Protein AF-A0A7V2UAT8-F1 (afdb_monomer_lite)

Sequence (207 aa):
MVEVGVNLAQLLPICLSLAVPGAGHIASGRPWRGVLIFFLFGFAVDGWLYSQAASVLPSEQATPSIPTIRAGALALGAAVWLVALLDVAADALRRRRIAAKAEVADAHIRSALEAYLRDDYSVALQELRGALRINPQDPDALFHLGVVYAQVGQPRQARRAFHRCIRHDDAGKWNAQARDQLQALEAAARAQAPPPKPSEAKGGKRP

Secondary structure (DSSP, 8-state):
-------HHHHHHHHHHHHSTTHHHHHTT-HHHHHHHHHHHHHHHHHHHHHHHTTTS-TTT-----HHHHHHHHHHHHHHHHHHHHHHHHHHHHHHHHHHHHHHHHHHHHHHHHHHHTT-HHHHHHHHHHHHHH-TT-HHHHHHHHHHHHHTT-HHHHHHHHHHHHHH-TT-TTHHHHHHHHHHHHHHHHHTSPPPPTTTTTSS---

Foldseek 3Di:
DPPPPCDPLLCVLLVLLVVAPLSSCVSVVNNVSSVVLRVQLVVLVVQLVVLVVLVVDPPVPRDPSDVCSNVVSVVSNVVSSVVSSVVSVVVSVVVVVLVVLQVQLVVLCVQLVVCVVVVVLVSNLVSLVVSCVSPVQDLSSLQSNLVSCVVVVNNVSSLVSLVSSCVRPPVCPCNVVSVVSNVVSVVVVVVPDDDPDPVVVPPPDDD

Structure (mmCIF, N/CA/C/O backbone):
data_AF-A0A7V2UAT8-F1
#
_entry.id   AF-A0A7V2UAT8-F1
#
loop_
_atom_site.group_PDB
_atom_site.id
_atom_site.type_symbol
_atom_site.label_atom_id
_atom_site.label_alt_id
_atom_site.label_comp_id
_atom_site.label_asym_id
_atom_site.label_entity_id
_atom_site.label_seq_id
_atom_site.pdbx_PDB_ins_code
_atom_site.Cartn_x
_atom_site.Cartn_y
_atom_site.Cartn_z
_atom_site.occupancy
_atom_site.B_iso_or_equiv
_atom_site.auth_seq_id
_atom_site.auth_comp_id
_atom_site.auth_asym_id
_atom_site.auth_atom_id
_atom_site.pdbx_PDB_model_num
ATOM 1 N N . MET A 1 1 ? 13.850 21.092 8.634 1.00 33.25 1 MET A N 1
ATOM 2 C CA . MET A 1 1 ? 14.199 20.618 7.279 1.00 33.25 1 MET A CA 1
ATOM 3 C C . MET A 1 1 ? 14.066 19.109 7.298 1.00 33.25 1 MET A C 1
ATOM 5 O O . MET A 1 1 ? 14.836 18.468 7.992 1.00 33.25 1 MET A O 1
ATOM 9 N N . VAL A 1 2 ? 13.032 18.554 6.664 1.00 37.88 2 VAL A N 1
ATOM 10 C CA . VAL A 1 2 ? 12.897 17.097 6.535 1.00 37.88 2 VAL A CA 1
ATOM 11 C C . VAL A 1 2 ? 13.880 16.682 5.448 1.00 37.88 2 VAL A C 1
ATOM 13 O O . VAL A 1 2 ? 13.641 16.956 4.272 1.00 37.88 2 VAL A O 1
ATOM 16 N N . GLU A 1 3 ? 15.014 16.098 5.834 1.00 42.66 3 GLU A N 1
ATOM 17 C CA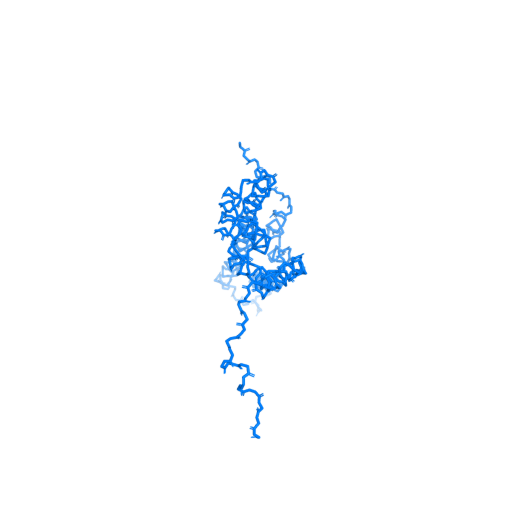 . GLU A 1 3 ? 15.845 15.339 4.905 1.00 42.66 3 GLU A CA 1
ATOM 18 C C . GLU A 1 3 ? 14.994 14.184 4.399 1.00 42.66 3 GLU A C 1
ATOM 20 O O . GLU A 1 3 ? 14.887 13.129 5.019 1.00 42.66 3 GLU A O 1
ATOM 25 N N . VAL A 1 4 ? 14.341 14.383 3.258 1.00 51.34 4 VAL A N 1
ATOM 26 C CA . VAL A 1 4 ? 13.814 13.253 2.514 1.00 51.34 4 VAL A CA 1
ATOM 27 C C . VAL A 1 4 ? 15.018 12.589 1.863 1.00 51.34 4 VAL A C 1
ATOM 29 O O . VAL A 1 4 ? 15.320 12.844 0.697 1.00 51.34 4 VAL A O 1
ATOM 32 N N . GLY A 1 5 ? 15.750 11.814 2.665 1.00 56.81 5 GLY A N 1
ATOM 33 C CA . GLY A 1 5 ? 16.891 11.031 2.232 1.00 56.81 5 GLY A CA 1
ATOM 34 C C . GLY A 1 5 ? 16.440 10.145 1.085 1.00 56.81 5 GLY A C 1
ATOM 35 O O . GLY A 1 5 ? 15.648 9.218 1.263 1.00 56.81 5 GLY A O 1
ATOM 36 N N . VAL A 1 6 ? 16.878 10.484 -0.123 1.00 65.31 6 VAL A N 1
ATOM 37 C CA . VAL A 1 6 ? 16.605 9.666 -1.295 1.00 65.31 6 VAL A CA 1
ATOM 38 C C . VAL A 1 6 ? 17.399 8.380 -1.106 1.00 65.31 6 VAL A C 1
ATOM 40 O O . VAL A 1 6 ? 18.617 8.363 -1.254 1.00 65.31 6 VAL A O 1
ATOM 43 N N . ASN A 1 7 ? 16.712 7.310 -0.709 1.00 76.25 7 ASN A N 1
ATOM 44 C CA . ASN A 1 7 ? 17.358 6.027 -0.474 1.00 76.25 7 ASN A CA 1
ATOM 45 C C . ASN A 1 7 ? 17.841 5.444 -1.815 1.00 76.25 7 ASN A C 1
ATOM 47 O O . ASN A 1 7 ? 17.152 5.565 -2.831 1.00 76.25 7 ASN A O 1
ATOM 51 N N . LEU A 1 8 ? 18.998 4.780 -1.820 1.00 74.88 8 LEU A N 1
ATOM 52 C CA . LEU A 1 8 ? 19.608 4.172 -3.006 1.00 74.88 8 LEU A CA 1
ATOM 53 C C . LEU A 1 8 ? 18.631 3.241 -3.741 1.00 74.88 8 LEU A C 1
ATOM 55 O O . LEU A 1 8 ? 18.566 3.246 -4.968 1.00 74.88 8 LEU A O 1
ATOM 59 N N . ALA A 1 9 ? 17.791 2.520 -2.993 1.00 78.31 9 ALA A N 1
ATOM 60 C CA . ALA A 1 9 ? 16.748 1.661 -3.550 1.00 78.31 9 ALA A CA 1
ATOM 61 C C . ALA A 1 9 ? 15.709 2.422 -4.403 1.00 78.31 9 ALA A C 1
ATOM 63 O O . ALA A 1 9 ? 15.154 1.858 -5.342 1.00 78.31 9 ALA A O 1
ATOM 64 N N . GLN A 1 10 ? 15.452 3.703 -4.113 1.00 79.75 10 GLN A N 1
ATOM 65 C CA . GLN A 1 10 ? 14.510 4.535 -4.873 1.00 79.75 10 GLN A CA 1
ATOM 66 C C . GLN A 1 10 ? 15.110 5.051 -6.186 1.00 79.75 10 GLN A C 1
ATOM 68 O O . GLN A 1 10 ? 14.370 5.298 -7.138 1.00 79.75 10 GLN A O 1
ATOM 73 N N . LEU A 1 11 ? 16.435 5.206 -6.244 1.00 85.25 11 LEU A N 1
ATOM 74 C CA . LEU A 1 11 ? 17.155 5.638 -7.446 1.00 85.25 11 LEU A CA 1
ATOM 75 C C . LEU A 1 11 ? 17.570 4.471 -8.334 1.00 85.25 11 LEU A C 1
ATOM 77 O O . LEU A 1 11 ? 17.733 4.662 -9.536 1.00 85.25 11 LEU A O 1
ATOM 81 N N . LEU A 1 12 ? 17.693 3.269 -7.768 1.00 90.00 12 LEU A N 1
ATOM 82 C CA . LEU A 1 12 ? 18.151 2.079 -8.476 1.00 90.00 12 LEU A CA 1
ATOM 83 C C . LEU A 1 12 ? 17.436 1.854 -9.824 1.00 90.00 12 LEU A C 1
ATOM 85 O O . LEU A 1 12 ? 18.138 1.674 -10.819 1.00 90.00 12 LEU A O 1
ATOM 89 N N . PRO A 1 13 ? 16.092 1.933 -9.936 1.00 89.81 13 PRO A N 1
ATOM 90 C CA . PRO A 1 13 ? 15.427 1.754 -11.226 1.00 89.81 13 PRO A CA 1
ATOM 91 C C . PRO A 1 13 ? 15.802 2.830 -12.250 1.00 89.81 13 PRO A C 1
ATOM 93 O O . PRO A 1 13 ? 15.942 2.534 -13.433 1.00 89.81 13 PRO A O 1
ATOM 96 N N . ILE A 1 14 ? 15.990 4.075 -11.807 1.00 89.81 14 ILE A N 1
ATOM 97 C CA . ILE A 1 14 ? 16.376 5.191 -12.678 1.00 89.81 14 ILE A CA 1
ATOM 98 C C . ILE A 1 14 ? 17.808 4.976 -13.177 1.00 89.81 14 ILE A C 1
ATOM 100 O O . ILE A 1 14 ? 18.049 5.062 -14.378 1.00 89.81 14 ILE A O 1
ATOM 104 N N . CYS A 1 15 ? 18.737 4.620 -12.285 1.00 90.38 15 CYS A N 1
ATOM 105 C CA . CYS A 1 15 ? 20.124 4.326 -12.646 1.00 90.38 15 CYS A CA 1
ATOM 106 C C . CYS A 1 15 ? 20.229 3.151 -13.626 1.00 90.38 15 CYS A C 1
ATOM 108 O O . CYS A 1 15 ? 20.976 3.225 -14.598 1.00 90.38 15 CYS A O 1
ATOM 110 N N . LEU A 1 16 ? 19.446 2.089 -13.420 1.00 90.75 16 LEU A N 1
ATOM 111 C CA . LEU A 1 16 ? 19.406 0.954 -14.343 1.00 90.75 16 LE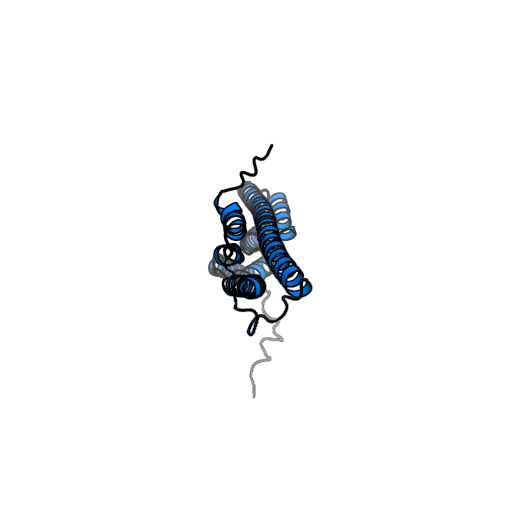U A CA 1
ATOM 112 C C . LEU A 1 16 ? 18.848 1.352 -15.715 1.00 90.75 16 LEU A C 1
ATOM 114 O O . LEU A 1 16 ? 19.417 0.955 -16.727 1.00 90.75 16 LEU A O 1
ATOM 118 N N . SER A 1 17 ? 17.797 2.177 -15.767 1.00 90.06 17 SER A N 1
ATOM 119 C CA . SER A 1 17 ? 17.260 2.707 -17.032 1.00 90.06 17 SER A CA 1
ATOM 120 C C . SER A 1 17 ? 18.205 3.675 -17.755 1.00 90.06 17 SER A C 1
ATOM 122 O O . SER A 1 17 ? 18.099 3.823 -18.973 1.00 90.06 17 SER A O 1
ATOM 124 N N . LEU A 1 18 ? 19.126 4.333 -17.039 1.00 89.94 18 LEU A N 1
ATOM 125 C CA . LEU A 1 18 ? 20.200 5.128 -17.647 1.00 89.94 18 LEU A CA 1
ATOM 126 C C . LEU A 1 18 ? 21.273 4.245 -18.294 1.00 89.94 18 LEU A C 1
ATOM 128 O O . LEU A 1 18 ? 21.867 4.654 -19.282 1.00 89.94 18 LEU A O 1
ATOM 132 N N . ALA A 1 19 ? 21.528 3.050 -17.761 1.00 89.81 19 ALA A N 1
ATOM 133 C CA . ALA A 1 19 ? 22.506 2.129 -18.337 1.00 89.81 19 ALA A CA 1
ATOM 134 C C . ALA A 1 19 ? 21.919 1.310 -19.497 1.00 89.81 19 ALA A C 1
ATOM 136 O O . ALA A 1 19 ? 22.547 1.173 -20.544 1.00 89.81 19 ALA A O 1
ATOM 137 N N . VAL A 1 20 ? 20.719 0.754 -19.306 1.00 90.44 20 VAL A N 1
ATOM 138 C CA . VAL A 1 20 ? 20.065 -0.140 -20.267 1.00 90.44 20 VAL A CA 1
ATOM 139 C C . VAL A 1 20 ? 18.578 0.219 -20.369 1.00 90.44 20 VAL A C 1
ATOM 141 O O . VAL A 1 20 ? 17.846 0.084 -19.379 1.00 90.44 20 VAL A O 1
ATOM 144 N N . PRO A 1 21 ? 18.086 0.631 -21.553 1.00 89.56 21 PRO A N 1
ATOM 145 C CA . PRO A 1 21 ? 16.667 0.893 -21.765 1.00 89.56 21 PRO A CA 1
ATOM 146 C C . PRO A 1 21 ? 15.806 -0.311 -21.359 1.00 89.56 21 PRO A C 1
ATOM 148 O O . PRO A 1 21 ? 16.033 -1.436 -21.794 1.00 89.56 21 PRO A O 1
ATOM 151 N N . GLY A 1 22 ? 14.819 -0.070 -20.492 1.00 88.25 22 GLY A N 1
ATOM 152 C CA . GLY A 1 22 ? 13.897 -1.095 -19.992 1.00 88.25 22 GLY A CA 1
ATOM 153 C C . GLY A 1 22 ? 14.342 -1.818 -18.713 1.00 88.25 22 GLY A C 1
ATOM 154 O O . GLY A 1 22 ? 13.489 -2.375 -18.018 1.00 88.25 22 GLY A O 1
ATOM 155 N N . ALA A 1 23 ? 15.619 -1.758 -18.315 1.00 91.50 23 ALA A N 1
ATOM 156 C CA . ALA A 1 23 ? 16.091 -2.431 -17.098 1.00 91.50 23 ALA A CA 1
ATOM 157 C C . ALA A 1 23 ? 15.449 -1.868 -15.815 1.00 91.50 23 ALA A C 1
ATOM 159 O O . ALA A 1 23 ? 15.102 -2.624 -14.903 1.00 91.50 23 ALA A O 1
ATOM 160 N N . GLY A 1 24 ? 15.194 -0.557 -15.756 1.00 90.56 24 GLY A N 1
ATOM 161 C CA . GLY A 1 24 ? 14.500 0.049 -14.620 1.00 90.56 24 GLY A CA 1
ATOM 162 C C . GLY A 1 24 ? 13.050 -0.403 -14.466 1.00 90.56 24 GLY A C 1
ATOM 163 O O . GLY A 1 24 ? 12.551 -0.473 -13.343 1.00 90.56 24 GLY A O 1
ATOM 164 N N . HIS A 1 25 ? 12.363 -0.778 -15.549 1.00 94.12 25 HIS A N 1
ATOM 165 C CA . HIS A 1 25 ? 11.009 -1.339 -15.473 1.00 94.12 25 HIS A CA 1
ATOM 166 C C . HIS A 1 25 ? 11.003 -2.727 -14.845 1.00 94.12 25 HIS A C 1
ATOM 168 O O . HIS A 1 25 ? 10.100 -3.030 -14.066 1.00 94.12 25 HIS A O 1
ATOM 174 N N . ILE A 1 26 ? 12.023 -3.539 -15.129 1.00 91.75 26 ILE A N 1
ATOM 175 C CA . ILE A 1 26 ? 12.202 -4.855 -14.505 1.00 91.75 26 ILE A CA 1
ATOM 176 C C . ILE A 1 26 ? 12.429 -4.674 -13.001 1.00 91.75 26 ILE A C 1
ATOM 178 O O . ILE A 1 26 ? 11.692 -5.249 -12.201 1.00 91.75 26 ILE A O 1
ATOM 182 N N . ALA A 1 27 ? 13.350 -3.784 -12.615 1.00 89.56 27 ALA A N 1
ATOM 183 C CA . ALA A 1 27 ? 13.599 -3.444 -11.211 1.00 89.56 27 ALA A CA 1
ATOM 184 C C . ALA A 1 27 ? 12.370 -2.834 -10.504 1.00 89.56 27 ALA A C 1
ATOM 186 O O . ALA A 1 27 ? 12.216 -2.954 -9.293 1.00 89.56 27 ALA A O 1
ATOM 187 N N . SER A 1 28 ? 11.470 -2.207 -11.263 1.00 88.44 28 SER A N 1
ATOM 188 C CA . SER A 1 28 ? 10.221 -1.607 -10.775 1.00 88.44 28 SER A CA 1
ATOM 189 C C . SER A 1 28 ? 9.041 -2.584 -10.673 1.00 88.44 28 SER A C 1
ATOM 191 O O . SER A 1 28 ? 7.932 -2.143 -10.349 1.00 88.44 28 SER A O 1
ATOM 193 N N . GLY A 1 29 ? 9.242 -3.874 -10.979 1.00 90.81 29 GLY A N 1
ATOM 194 C CA . GLY A 1 29 ? 8.203 -4.912 -10.944 1.00 90.81 29 GLY A CA 1
ATOM 195 C C . GLY A 1 29 ? 7.317 -4.981 -12.195 1.00 90.81 29 GLY A C 1
ATOM 196 O O . GLY A 1 29 ? 6.226 -5.543 -12.152 1.00 90.81 29 GLY A O 1
ATOM 197 N N . ARG A 1 30 ? 7.751 -4.400 -13.321 1.00 92.75 30 ARG A N 1
ATOM 198 C CA . ARG A 1 30 ? 7.028 -4.371 -14.607 1.00 92.75 30 ARG A CA 1
ATOM 199 C C . ARG A 1 30 ? 7.857 -5.038 -15.718 1.00 92.75 30 ARG A C 1
ATOM 201 O O . ARG A 1 30 ? 8.236 -4.363 -16.678 1.00 92.75 30 ARG A O 1
ATOM 208 N N . PRO A 1 31 ? 8.137 -6.353 -15.623 1.00 93.94 31 PRO A N 1
ATOM 209 C CA . PRO A 1 31 ? 9.119 -7.018 -16.478 1.00 93.94 31 PRO A CA 1
ATOM 210 C C . PRO A 1 31 ? 8.752 -6.953 -17.964 1.00 93.94 31 PRO A C 1
ATOM 212 O O . PRO A 1 31 ? 9.587 -6.584 -18.780 1.00 93.94 31 PRO A O 1
ATOM 215 N N . TRP A 1 32 ? 7.486 -7.191 -18.316 1.00 94.12 32 TRP A N 1
ATOM 216 C CA . TRP A 1 32 ? 7.030 -7.169 -19.711 1.00 94.12 32 TRP A CA 1
ATOM 217 C C . TRP A 1 32 ? 7.185 -5.807 -20.392 1.00 94.12 32 TRP A C 1
ATOM 219 O O . TRP A 1 32 ? 7.540 -5.747 -21.566 1.00 94.12 32 TRP A O 1
ATOM 229 N N . ARG A 1 33 ? 6.977 -4.705 -19.657 1.00 93.31 33 ARG A N 1
ATOM 230 C CA . ARG A 1 33 ? 7.242 -3.359 -20.189 1.00 93.31 33 ARG A CA 1
ATOM 231 C C . ARG A 1 33 ? 8.732 -3.145 -20.431 1.00 93.31 33 ARG A C 1
ATOM 233 O O . ARG A 1 33 ? 9.093 -2.599 -21.464 1.00 93.31 33 ARG A O 1
ATOM 240 N N . GLY A 1 34 ? 9.578 -3.606 -19.510 1.00 93.31 34 GLY A N 1
ATOM 241 C CA . GLY A 1 34 ? 11.029 -3.529 -19.667 1.00 93.31 34 GLY A CA 1
ATOM 242 C C . GLY A 1 34 ? 11.530 -4.303 -20.881 1.00 93.31 34 GLY A C 1
ATOM 243 O O . GLY A 1 34 ? 12.256 -3.749 -21.700 1.00 93.31 34 GLY A O 1
ATOM 244 N N . VAL A 1 35 ? 11.071 -5.546 -21.041 1.00 94.88 35 VAL A N 1
ATOM 245 C CA . VAL A 1 35 ? 11.404 -6.403 -22.188 1.00 94.88 35 VAL A CA 1
ATOM 246 C C . VAL A 1 35 ? 10.977 -5.753 -23.506 1.00 94.88 35 VAL A C 1
ATOM 248 O O . VAL A 1 35 ? 11.775 -5.678 -24.436 1.00 94.88 35 VAL A O 1
ATOM 251 N N . LEU A 1 36 ? 9.755 -5.218 -23.583 1.00 95.56 36 LEU A N 1
ATOM 252 C CA . LEU A 1 36 ? 9.273 -4.519 -24.777 1.00 95.56 36 LEU A CA 1
ATOM 253 C C . LEU A 1 36 ? 10.164 -3.322 -25.146 1.00 95.56 36 LEU A C 1
ATOM 255 O O . LEU A 1 36 ? 10.552 -3.178 -26.302 1.00 95.56 36 LEU A O 1
ATOM 259 N N . ILE A 1 37 ? 10.502 -2.475 -24.170 1.00 94.81 37 ILE A N 1
ATOM 260 C CA . ILE A 1 37 ? 11.358 -1.298 -24.380 1.00 94.81 37 ILE A CA 1
ATOM 261 C C . ILE A 1 37 ? 12.751 -1.716 -24.861 1.00 94.81 37 ILE A C 1
ATOM 263 O O . ILE A 1 37 ? 13.286 -1.096 -25.778 1.00 94.81 37 ILE A O 1
ATOM 267 N N . PHE A 1 38 ? 13.313 -2.778 -24.280 1.00 94.44 38 PHE A N 1
ATOM 268 C CA . PHE A 1 38 ? 14.612 -3.314 -24.676 1.00 94.44 38 PHE A CA 1
ATOM 269 C C . PHE A 1 38 ? 14.625 -3.742 -26.151 1.00 94.44 38 PHE A C 1
ATOM 271 O O . PHE A 1 38 ? 15.514 -3.335 -26.896 1.00 94.44 38 PHE A O 1
ATOM 278 N N . PHE A 1 39 ? 13.613 -4.488 -26.607 1.00 95.56 39 PHE A N 1
ATOM 279 C CA . PHE A 1 39 ? 13.518 -4.911 -28.010 1.00 95.56 39 PHE A CA 1
ATOM 280 C C . PHE A 1 39 ? 13.262 -3.748 -28.975 1.00 95.56 39 PHE A C 1
ATOM 282 O O . PHE A 1 39 ? 13.859 -3.713 -30.048 1.00 95.56 39 PHE A O 1
ATOM 289 N N . LEU A 1 40 ? 12.422 -2.775 -28.603 1.00 94.25 40 LEU A N 1
ATOM 290 C CA . LEU A 1 40 ? 12.195 -1.578 -29.424 1.00 94.25 40 LEU A CA 1
ATOM 291 C C . LEU A 1 40 ? 13.476 -0.758 -29.597 1.00 94.25 40 LEU A C 1
ATOM 293 O O . LEU A 1 40 ? 13.755 -0.260 -30.687 1.00 94.25 40 LEU A O 1
ATOM 297 N N . PHE A 1 41 ? 14.267 -0.640 -28.531 1.00 94.06 41 PHE A N 1
ATOM 298 C CA . PHE A 1 41 ? 15.571 0.001 -28.600 1.00 94.06 41 PHE A CA 1
ATOM 299 C C . PHE A 1 41 ? 16.554 -0.811 -29.453 1.00 94.06 41 PHE A C 1
ATOM 301 O O . PHE A 1 41 ? 17.225 -0.237 -30.305 1.00 94.06 41 PHE A O 1
ATOM 308 N N . GLY A 1 42 ? 16.587 -2.138 -29.289 1.00 91.56 42 GLY A N 1
ATOM 309 C CA . GLY A 1 42 ? 17.395 -3.041 -30.114 1.00 91.56 42 GLY A CA 1
ATOM 310 C C . GLY A 1 42 ? 17.103 -2.890 -31.607 1.00 91.56 42 GLY A C 1
ATOM 311 O O . GLY A 1 42 ? 18.024 -2.679 -32.384 1.00 91.56 42 GLY A O 1
ATOM 312 N N . PHE A 1 43 ? 15.828 -2.850 -32.000 1.00 93.25 43 PHE A N 1
ATOM 313 C CA . PHE A 1 43 ? 15.432 -2.640 -33.396 1.00 93.25 43 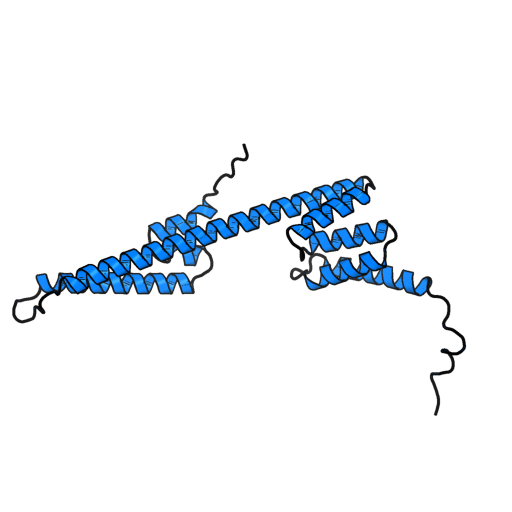PHE A CA 1
ATOM 314 C C . PHE A 1 43 ? 15.916 -1.291 -33.958 1.00 93.25 43 PHE A C 1
ATOM 316 O O . PHE A 1 43 ? 16.309 -1.195 -35.120 1.00 93.25 43 PHE A O 1
ATOM 323 N N . ALA A 1 44 ? 15.924 -0.239 -33.133 1.00 91.44 44 ALA A N 1
ATOM 324 C CA . ALA A 1 44 ? 16.479 1.056 -33.521 1.00 91.44 44 ALA A CA 1
ATOM 325 C C . ALA A 1 44 ? 18.008 0.998 -33.700 1.00 91.44 44 ALA A C 1
ATOM 327 O O . ALA A 1 44 ? 18.535 1.573 -34.654 1.00 91.44 44 ALA A O 1
ATOM 328 N N . VAL A 1 45 ? 18.718 0.277 -32.825 1.00 91.06 45 VAL A N 1
ATOM 329 C CA . VAL A 1 45 ? 20.167 0.042 -32.945 1.00 91.06 45 VAL A CA 1
ATOM 330 C C . VAL A 1 45 ? 20.486 -0.781 -34.191 1.00 91.06 45 VAL A C 1
ATOM 332 O O . VAL A 1 45 ? 21.373 -0.394 -34.949 1.00 91.06 45 VAL A O 1
ATOM 335 N N . ASP A 1 46 ? 19.736 -1.850 -34.453 1.00 87.62 46 ASP A N 1
ATOM 336 C CA . ASP A 1 46 ? 19.901 -2.696 -35.637 1.00 87.62 46 ASP A CA 1
ATOM 337 C C . ASP A 1 46 ? 19.671 -1.898 -36.924 1.00 87.62 46 ASP A C 1
ATOM 339 O O . ASP A 1 46 ? 20.479 -1.964 -37.849 1.00 87.62 46 ASP A O 1
ATOM 343 N N . GLY A 1 47 ? 18.622 -1.068 -36.971 1.00 85.62 47 GLY A N 1
ATOM 344 C CA . GLY A 1 47 ? 18.362 -0.170 -38.100 1.00 85.62 47 GLY A CA 1
ATOM 345 C C . GLY A 1 47 ? 19.484 0.851 -38.324 1.00 85.62 47 GLY A C 1
ATOM 346 O O . GLY A 1 47 ? 19.858 1.133 -39.466 1.00 85.62 47 GLY A O 1
ATOM 347 N N . TRP A 1 48 ? 20.074 1.375 -37.245 1.00 87.12 48 TRP A N 1
ATOM 348 C CA . TRP A 1 48 ? 21.235 2.260 -37.331 1.00 87.12 48 TRP A CA 1
ATOM 349 C C . TRP A 1 48 ? 22.482 1.517 -37.830 1.00 87.12 48 TRP A C 1
ATOM 351 O O . TRP A 1 48 ? 23.143 1.996 -38.754 1.00 87.12 48 TRP A O 1
ATOM 361 N N . LEU A 1 49 ? 22.772 0.331 -37.291 1.00 85.44 49 LEU A N 1
ATOM 362 C CA . LEU A 1 49 ? 23.912 -0.496 -37.688 1.00 85.44 49 LEU A CA 1
ATOM 363 C C . LEU A 1 49 ? 23.805 -0.931 -39.156 1.00 85.44 49 LEU A C 1
ATOM 365 O O . LEU A 1 49 ? 24.773 -0.816 -39.908 1.00 85.44 49 LEU A O 1
ATOM 369 N N . TYR A 1 50 ? 22.611 -1.337 -39.590 1.00 82.69 50 TYR A N 1
ATOM 370 C CA . TYR A 1 50 ? 22.315 -1.676 -40.982 1.00 82.69 50 TYR A CA 1
ATOM 371 C C . TYR A 1 50 ? 22.579 -0.493 -41.922 1.00 82.69 50 TYR A C 1
ATOM 373 O O . TYR A 1 50 ? 23.175 -0.660 -42.985 1.00 82.69 50 TYR A O 1
ATOM 381 N N . SER A 1 51 ? 22.220 0.729 -41.505 1.00 79.62 51 SER A N 1
ATOM 382 C CA . SER A 1 51 ? 22.499 1.938 -42.293 1.00 79.62 51 SER A CA 1
ATOM 383 C C . SER A 1 51 ? 23.998 2.223 -42.463 1.00 79.62 51 SER A C 1
ATOM 385 O O . SER A 1 51 ? 24.392 2.825 -43.460 1.00 79.62 51 SER A O 1
ATOM 387 N N . GLN A 1 52 ? 24.836 1.768 -41.524 1.00 78.38 52 GLN A N 1
ATOM 388 C CA . GLN A 1 52 ? 26.292 1.919 -41.580 1.00 78.38 52 GLN A CA 1
ATOM 389 C C . GLN A 1 52 ? 26.958 0.800 -42.393 1.00 78.38 52 GLN A C 1
ATOM 391 O O . GLN A 1 52 ? 27.937 1.062 -43.092 1.00 78.38 52 GLN A O 1
ATOM 396 N N . ALA A 1 53 ? 26.422 -0.425 -42.355 1.00 73.31 53 ALA A N 1
ATOM 397 C CA . ALA A 1 53 ? 26.956 -1.578 -43.088 1.00 73.31 53 ALA A CA 1
ATOM 398 C C . ALA A 1 53 ? 27.031 -1.345 -44.612 1.00 73.31 53 ALA A C 1
ATOM 400 O O . ALA A 1 53 ? 27.948 -1.838 -45.266 1.00 73.31 53 ALA A O 1
ATOM 401 N N . ALA A 1 54 ? 26.146 -0.504 -45.161 1.00 64.00 54 ALA A N 1
ATOM 402 C CA . ALA A 1 54 ? 26.174 -0.076 -46.562 1.00 64.00 54 ALA A CA 1
ATOM 403 C C . ALA A 1 54 ? 27.483 0.632 -46.980 1.00 64.00 54 ALA A C 1
ATOM 405 O O . ALA A 1 54 ? 27.805 0.654 -48.163 1.00 64.00 54 ALA A O 1
ATOM 406 N N . SER A 1 55 ? 28.249 1.183 -46.030 1.00 65.81 55 SER A N 1
ATOM 407 C CA . SER A 1 55 ? 29.555 1.810 -46.297 1.00 65.81 55 SER A CA 1
ATOM 408 C C . SER A 1 55 ? 30.729 0.824 -46.373 1.00 65.81 55 SER A C 1
ATOM 410 O O . SER A 1 55 ? 31.805 1.202 -46.827 1.00 65.81 55 SER A O 1
ATOM 412 N N . VAL A 1 56 ? 30.534 -0.426 -45.937 1.00 72.31 56 VAL A N 1
ATOM 413 C CA . VAL A 1 56 ? 31.578 -1.468 -45.877 1.00 72.31 56 VAL A CA 1
ATOM 414 C C . VAL A 1 56 ? 31.414 -2.499 -47.005 1.00 72.31 56 VAL A C 1
ATOM 416 O O . VAL A 1 56 ? 32.364 -3.201 -47.347 1.00 72.31 56 VAL A O 1
ATOM 419 N N . LEU A 1 57 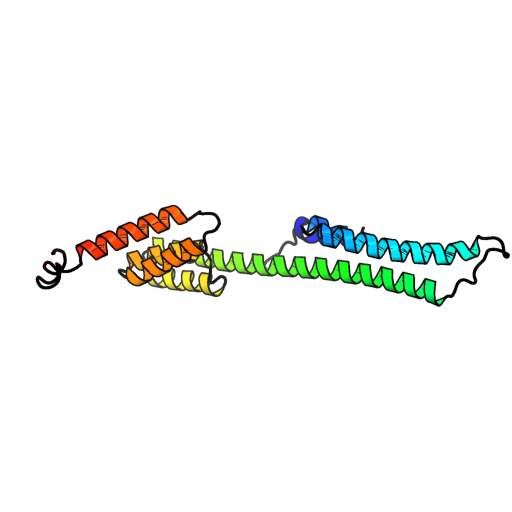? 30.222 -2.593 -47.602 1.00 67.75 57 LEU A N 1
ATOM 420 C CA . LEU A 1 57 ? 29.920 -3.550 -48.667 1.00 67.75 57 LEU A CA 1
ATOM 421 C C . LEU A 1 57 ? 30.465 -3.095 -50.041 1.00 67.75 57 LEU A C 1
ATOM 423 O O . LEU A 1 57 ? 30.476 -1.896 -50.327 1.00 67.75 57 LEU A O 1
ATOM 427 N N . PRO A 1 58 ? 30.887 -4.032 -50.920 1.00 72.06 58 PRO A N 1
ATOM 428 C CA . PRO A 1 58 ? 31.311 -3.728 -52.289 1.00 72.06 58 PRO A CA 1
ATOM 429 C C . PRO A 1 58 ? 30.228 -2.984 -53.081 1.00 72.06 58 PRO A C 1
ATOM 431 O O . PRO A 1 58 ? 29.037 -3.251 -52.915 1.00 72.06 58 PRO A O 1
ATOM 434 N N . SER A 1 59 ? 30.636 -2.092 -53.989 1.00 64.06 59 SER A N 1
ATOM 435 C CA . SER A 1 59 ? 29.749 -1.156 -54.703 1.00 64.06 59 SER A CA 1
ATOM 436 C C . SER A 1 59 ? 28.606 -1.802 -55.496 1.00 64.06 59 SER A C 1
ATOM 438 O O . SER A 1 59 ? 27.606 -1.138 -55.738 1.00 64.06 59 SER A O 1
ATOM 440 N N . GLU A 1 60 ? 28.711 -3.080 -55.871 1.00 64.81 60 GLU A N 1
ATOM 441 C CA . GLU A 1 60 ? 27.627 -3.817 -56.542 1.00 64.81 60 GLU A CA 1
ATOM 442 C C . GLU A 1 60 ? 26.495 -4.270 -55.602 1.00 64.81 60 GLU A C 1
ATOM 444 O O . GLU A 1 60 ? 25.379 -4.503 -56.057 1.00 64.81 60 GLU A O 1
ATOM 449 N N . GLN A 1 61 ? 26.755 -4.382 -54.294 1.00 64.00 61 GLN A N 1
ATOM 450 C CA . GLN A 1 61 ? 25.775 -4.796 -53.275 1.00 64.00 61 GLN A CA 1
ATOM 451 C C . GLN A 1 61 ? 25.332 -3.636 -52.373 1.00 64.00 61 GLN A C 1
ATOM 453 O O . GLN A 1 61 ? 24.413 -3.781 -51.565 1.00 64.00 61 GLN A O 1
ATOM 458 N N . ALA A 1 62 ? 25.988 -2.482 -52.495 1.00 55.72 62 ALA A N 1
ATOM 459 C CA . ALA A 1 62 ? 25.702 -1.301 -51.702 1.00 55.72 62 ALA A CA 1
ATOM 460 C C . ALA A 1 62 ? 24.376 -0.662 -52.147 1.00 55.72 62 ALA A C 1
ATOM 462 O O . ALA A 1 62 ? 24.314 0.117 -53.098 1.00 55.72 62 ALA A O 1
ATOM 463 N N . THR A 1 63 ? 23.291 -0.955 -51.429 1.00 59.84 63 THR A N 1
ATOM 464 C CA . THR A 1 63 ? 22.083 -0.124 -51.498 1.00 59.84 63 THR A CA 1
ATOM 465 C C . THR A 1 63 ? 22.437 1.290 -51.025 1.00 59.84 63 THR A C 1
ATOM 467 O O . THR A 1 63 ? 23.036 1.409 -49.951 1.00 59.84 63 THR A O 1
ATOM 470 N N . PRO A 1 64 ? 22.079 2.365 -51.755 1.00 57.88 64 PRO A N 1
ATOM 471 C CA . PRO A 1 64 ? 22.386 3.726 -51.331 1.00 57.88 64 PRO A CA 1
ATOM 472 C C . PRO A 1 64 ? 21.790 3.973 -49.944 1.00 57.88 64 PRO A C 1
ATOM 474 O O . PRO A 1 64 ? 20.575 3.893 -49.751 1.00 57.88 64 PRO A O 1
ATOM 477 N N . SER A 1 65 ? 22.650 4.240 -48.958 1.00 60.22 65 SER A N 1
ATOM 478 C CA . SER A 1 65 ? 22.229 4.529 -47.591 1.00 60.22 65 SER A CA 1
ATOM 479 C C . SER A 1 65 ? 21.389 5.802 -47.605 1.00 60.22 65 SER A C 1
ATOM 481 O O . SER A 1 65 ? 21.923 6.903 -47.756 1.00 60.22 65 SER A O 1
ATOM 483 N N . ILE A 1 66 ? 20.071 5.674 -47.479 1.00 66.62 66 ILE A N 1
ATOM 484 C CA . ILE A 1 66 ? 19.193 6.839 -47.456 1.00 66.62 66 ILE A CA 1
ATOM 485 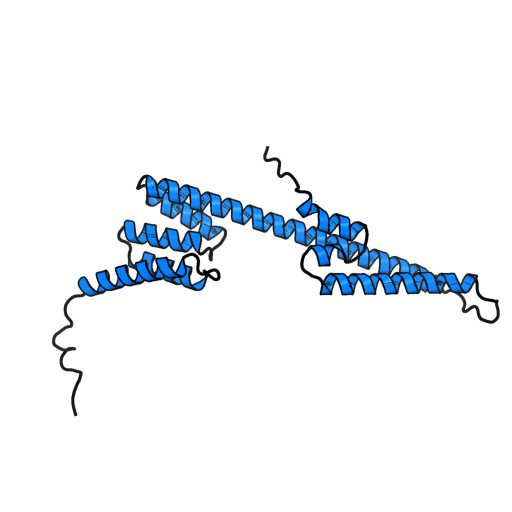C C . ILE A 1 66 ? 19.424 7.540 -46.104 1.00 66.62 66 ILE A C 1
ATOM 487 O O . ILE A 1 66 ? 19.135 6.945 -45.062 1.00 66.62 66 ILE A O 1
ATOM 491 N N . PRO A 1 67 ? 19.943 8.784 -46.062 1.00 74.31 67 PRO A N 1
ATOM 492 C CA . PRO A 1 67 ? 20.278 9.477 -44.811 1.00 74.31 67 PRO A CA 1
ATOM 493 C C . PRO A 1 67 ? 19.077 9.629 -43.861 1.00 74.31 67 PRO A C 1
ATOM 495 O O . PRO A 1 67 ? 19.257 9.769 -42.650 1.00 74.31 67 PRO A O 1
ATOM 498 N N . THR A 1 68 ? 17.857 9.536 -44.394 1.00 77.31 68 THR A N 1
ATOM 499 C CA . THR A 1 68 ? 16.603 9.516 -43.635 1.00 77.31 68 THR A CA 1
ATOM 500 C C . THR A 1 68 ? 16.455 8.280 -42.746 1.00 77.31 68 THR A C 1
ATOM 502 O O . THR A 1 68 ? 15.958 8.416 -41.633 1.00 77.31 68 THR A O 1
ATOM 505 N N . ILE A 1 69 ? 16.929 7.099 -43.167 1.00 78.38 69 ILE A N 1
ATOM 506 C CA . ILE A 1 69 ? 16.861 5.861 -42.365 1.00 78.38 69 ILE A CA 1
ATOM 507 C C . ILE A 1 69 ? 17.764 5.990 -41.138 1.00 78.38 69 ILE A C 1
ATOM 509 O O . ILE A 1 69 ? 17.337 5.712 -40.019 1.00 78.38 69 ILE A O 1
ATOM 513 N N . ARG A 1 70 ? 18.990 6.490 -41.330 1.00 80.94 70 ARG A N 1
ATOM 514 C CA . ARG A 1 70 ? 19.951 6.700 -40.239 1.00 80.94 70 ARG A CA 1
ATOM 515 C C . ARG A 1 70 ? 19.436 7.710 -39.213 1.00 80.94 70 ARG A C 1
ATOM 517 O O . ARG A 1 70 ? 19.502 7.458 -38.012 1.00 80.94 70 ARG A O 1
ATOM 524 N N . ALA A 1 71 ? 18.917 8.844 -39.685 1.00 84.56 71 ALA A N 1
ATOM 525 C CA . ALA A 1 71 ? 18.326 9.860 -38.817 1.00 84.56 71 ALA A CA 1
ATOM 526 C C . ALA A 1 71 ? 17.076 9.332 -38.091 1.00 84.56 71 ALA A C 1
ATOM 528 O O . ALA A 1 71 ? 16.916 9.572 -36.896 1.00 84.56 71 ALA A O 1
ATOM 529 N N . GLY A 1 72 ? 16.231 8.566 -38.788 1.00 85.62 72 GLY A N 1
ATOM 530 C CA . GLY A 1 72 ? 15.037 7.940 -38.223 1.00 85.62 72 GLY A CA 1
ATOM 531 C C . GLY A 1 72 ? 15.353 6.917 -37.131 1.00 85.62 72 GLY A C 1
ATOM 532 O O . GLY A 1 72 ? 14.728 6.951 -36.075 1.00 85.62 72 GLY A O 1
ATOM 533 N N . ALA A 1 73 ? 16.355 6.060 -37.337 1.00 87.56 73 ALA A N 1
ATOM 534 C CA . ALA A 1 73 ? 16.784 5.064 -36.356 1.00 87.56 73 ALA A CA 1
ATOM 535 C C . ALA A 1 73 ? 17.345 5.709 -35.074 1.00 87.56 73 ALA A C 1
ATOM 537 O O . ALA A 1 73 ? 16.958 5.324 -33.971 1.00 87.56 73 ALA A O 1
ATOM 538 N N . LEU A 1 74 ? 18.180 6.750 -35.202 1.00 88.88 74 LEU A N 1
ATOM 539 C CA . LEU A 1 74 ? 18.678 7.516 -34.050 1.00 88.88 74 LEU A CA 1
ATOM 540 C C . LEU A 1 74 ? 17.550 8.223 -33.298 1.00 88.88 74 LEU A C 1
ATOM 542 O O . LEU A 1 74 ? 17.491 8.154 -32.071 1.00 88.88 74 LEU A O 1
ATOM 546 N N . ALA A 1 75 ? 16.648 8.884 -34.028 1.00 90.50 75 ALA A N 1
ATOM 547 C CA . ALA A 1 75 ? 15.507 9.566 -33.432 1.00 90.50 75 ALA A CA 1
ATOM 548 C C . ALA A 1 75 ? 14.596 8.582 -32.687 1.00 90.50 75 ALA A C 1
ATOM 550 O O . ALA A 1 75 ? 14.173 8.871 -31.569 1.00 90.50 75 ALA A O 1
ATOM 551 N N . LEU A 1 76 ? 14.345 7.402 -33.263 1.00 91.62 76 LEU A N 1
ATOM 552 C CA . LEU A 1 76 ? 13.546 6.354 -32.637 1.00 91.62 76 LEU A CA 1
ATOM 553 C C . LEU A 1 76 ? 14.215 5.813 -31.369 1.00 91.62 76 LEU A C 1
ATOM 555 O O . LEU A 1 76 ? 13.568 5.757 -30.326 1.00 91.62 76 LEU A O 1
ATOM 559 N N . GLY A 1 77 ? 15.503 5.463 -31.424 1.00 92.31 77 GLY A N 1
ATOM 560 C CA . GLY A 1 77 ? 16.242 4.965 -30.260 1.00 92.31 77 GLY A CA 1
ATOM 561 C C . GLY A 1 77 ? 16.282 5.986 -29.120 1.00 92.31 77 GLY A C 1
ATOM 562 O O . GLY A 1 77 ? 15.985 5.648 -27.973 1.00 92.31 77 GLY A O 1
ATOM 563 N N . ALA A 1 78 ? 16.560 7.254 -29.441 1.00 92.94 78 ALA A N 1
ATOM 564 C CA . ALA A 1 78 ? 16.545 8.349 -28.474 1.00 92.94 78 ALA A CA 1
ATOM 565 C C . ALA A 1 78 ? 15.148 8.575 -27.876 1.00 92.94 78 ALA A C 1
ATOM 567 O O . ALA A 1 78 ? 15.019 8.746 -26.664 1.00 92.94 78 ALA A O 1
ATOM 568 N N . ALA A 1 79 ? 14.095 8.529 -28.699 1.00 93.94 79 ALA A N 1
ATOM 569 C CA . ALA A 1 79 ? 12.718 8.667 -28.238 1.00 93.94 79 ALA A CA 1
ATOM 570 C C . ALA A 1 79 ? 12.309 7.515 -27.308 1.00 93.94 79 ALA A C 1
ATOM 572 O O . ALA A 1 79 ? 11.762 7.768 -26.235 1.00 93.94 79 ALA A O 1
ATOM 573 N N . VAL A 1 80 ? 12.612 6.264 -27.673 1.00 94.31 80 VAL A N 1
ATOM 574 C CA . VAL A 1 80 ? 12.334 5.082 -26.838 1.00 94.31 80 VAL A CA 1
ATOM 575 C C . VAL A 1 80 ? 13.063 5.188 -25.502 1.00 94.31 80 VAL A C 1
ATOM 577 O O . VAL A 1 80 ? 12.455 4.966 -24.453 1.00 94.31 80 VAL A O 1
ATOM 580 N N . TRP A 1 81 ? 14.338 5.576 -25.517 1.00 93.38 81 TRP A N 1
ATOM 581 C CA . TRP A 1 81 ? 15.127 5.706 -24.297 1.00 93.38 81 TRP A CA 1
ATOM 582 C C . TRP A 1 81 ? 14.612 6.827 -23.387 1.00 93.38 81 TRP A C 1
ATOM 584 O O . TRP A 1 81 ? 14.434 6.613 -22.186 1.00 93.38 81 TRP A O 1
ATOM 594 N N . LEU A 1 82 ? 14.286 7.990 -23.957 1.00 94.56 82 LEU A N 1
ATOM 595 C CA . LEU A 1 82 ? 13.726 9.116 -23.214 1.00 94.56 82 LEU A CA 1
ATOM 596 C C . LEU A 1 82 ? 12.370 8.764 -22.595 1.00 94.56 82 LEU A C 1
ATOM 598 O O . LEU A 1 82 ? 12.157 9.006 -21.407 1.00 94.56 82 LEU A O 1
ATOM 602 N N . VAL A 1 83 ? 11.462 8.161 -23.367 1.00 93.75 83 VAL A N 1
ATOM 603 C CA . VAL A 1 83 ? 10.147 7.728 -22.866 1.00 93.75 83 VAL A CA 1
ATOM 604 C C . VAL A 1 83 ? 10.309 6.701 -21.748 1.00 93.75 83 VAL A C 1
ATOM 606 O O . VAL A 1 83 ? 9.640 6.809 -20.720 1.00 93.75 83 VAL A O 1
ATOM 609 N N . ALA A 1 84 ? 11.226 5.742 -21.902 1.00 92.00 84 ALA A N 1
ATOM 610 C CA . ALA A 1 84 ? 11.512 4.755 -20.869 1.00 92.00 84 ALA A CA 1
ATOM 611 C C . ALA A 1 84 ?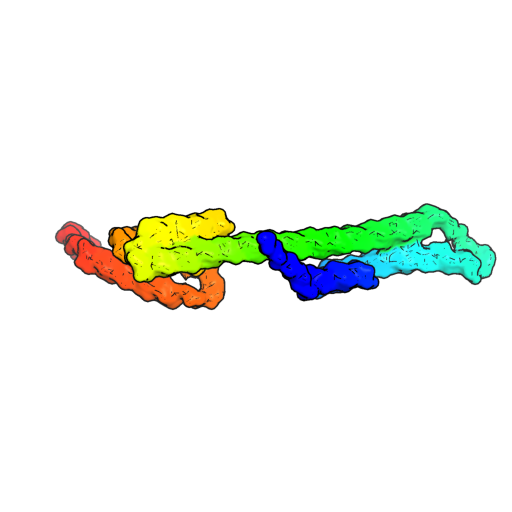 12.012 5.405 -19.570 1.00 92.00 84 ALA A C 1
ATOM 613 O O . ALA A 1 84 ? 11.536 5.065 -18.484 1.00 92.00 84 ALA A O 1
ATOM 614 N N . LEU A 1 85 ? 12.940 6.359 -19.672 1.00 92.75 85 LEU A N 1
ATOM 615 C CA . LEU A 1 85 ? 13.486 7.075 -18.522 1.00 92.75 85 LEU A CA 1
ATOM 616 C C . LEU A 1 85 ? 12.410 7.908 -17.812 1.00 92.75 85 LEU A C 1
ATOM 618 O O . LEU A 1 85 ? 12.297 7.852 -16.585 1.00 92.75 85 LEU A O 1
ATOM 622 N N . LEU A 1 86 ? 11.591 8.637 -18.576 1.00 93.00 86 LEU A N 1
ATOM 623 C CA . LEU A 1 86 ? 10.501 9.453 -18.041 1.00 93.00 86 LEU A CA 1
ATOM 624 C C . LEU A 1 86 ? 9.429 8.602 -17.351 1.00 93.00 86 LEU A C 1
ATOM 626 O O . LEU A 1 86 ? 8.957 8.989 -16.283 1.00 93.00 86 LEU A O 1
ATOM 630 N N . ASP A 1 87 ? 9.070 7.439 -17.905 1.00 93.25 87 ASP A N 1
ATOM 631 C CA . ASP A 1 87 ? 8.084 6.541 -17.287 1.00 93.25 87 ASP A CA 1
ATOM 632 C C . ASP A 1 87 ? 8.579 6.006 -15.934 1.00 93.25 87 ASP A C 1
ATOM 634 O O . ASP A 1 87 ? 7.858 6.078 -14.936 1.00 93.25 87 ASP A O 1
ATOM 638 N N . VAL A 1 88 ? 9.834 5.542 -15.859 1.00 92.75 88 VAL A N 1
ATOM 639 C CA . VAL A 1 88 ? 10.425 5.069 -14.593 1.00 92.75 88 VAL A CA 1
ATOM 640 C C . VAL A 1 88 ? 10.519 6.195 -13.564 1.00 92.75 88 VAL A C 1
ATOM 642 O O . VAL A 1 88 ? 10.154 5.997 -12.401 1.00 92.75 88 VAL A O 1
ATOM 645 N N . ALA A 1 89 ? 10.954 7.388 -13.972 1.00 91.12 89 ALA A N 1
ATOM 646 C CA . ALA A 1 89 ? 11.038 8.543 -13.081 1.00 91.12 89 ALA A CA 1
ATOM 647 C C . ALA A 1 89 ? 9.654 8.969 -12.558 1.00 91.12 89 ALA A C 1
ATOM 649 O O . ALA A 1 89 ? 9.481 9.218 -11.360 1.00 91.12 89 ALA A O 1
ATOM 650 N N . ALA A 1 90 ? 8.642 9.002 -13.428 1.00 91.50 90 ALA A N 1
ATOM 651 C CA . ALA A 1 90 ? 7.269 9.317 -13.048 1.00 91.50 90 ALA A CA 1
ATOM 652 C C . ALA A 1 90 ? 6.694 8.283 -12.067 1.00 91.50 90 ALA A C 1
ATOM 654 O O . ALA A 1 90 ? 5.997 8.646 -11.114 1.00 91.50 90 ALA A O 1
ATOM 655 N N . ASP A 1 91 ? 6.999 7.001 -12.263 1.00 90.44 91 ASP A N 1
ATOM 656 C CA . ASP A 1 91 ? 6.572 5.926 -11.368 1.00 90.44 91 ASP A CA 1
ATOM 657 C C . ASP A 1 91 ? 7.243 6.017 -9.990 1.00 90.44 91 ASP A C 1
ATOM 659 O O . ASP A 1 91 ? 6.581 5.853 -8.962 1.00 90.44 91 ASP A O 1
ATOM 663 N N . ALA A 1 92 ? 8.535 6.358 -9.945 1.00 89.19 92 ALA A N 1
ATOM 664 C CA . ALA A 1 92 ? 9.261 6.597 -8.698 1.00 89.19 92 ALA A CA 1
ATOM 665 C C . ALA A 1 92 ? 8.650 7.763 -7.897 1.00 89.19 92 ALA A C 1
ATOM 667 O O . ALA A 1 92 ? 8.362 7.623 -6.704 1.00 89.19 92 ALA A O 1
ATOM 668 N N . LEU A 1 93 ? 8.359 8.888 -8.558 1.00 90.00 93 LEU A N 1
ATOM 669 C CA . LEU A 1 93 ? 7.689 10.033 -7.931 1.00 90.00 93 LEU A CA 1
ATOM 670 C C . LEU A 1 93 ? 6.288 9.675 -7.428 1.00 90.00 93 LEU A C 1
ATOM 672 O O . LEU A 1 93 ? 5.899 10.080 -6.330 1.00 90.00 93 LEU A O 1
ATOM 676 N N . ARG A 1 94 ? 5.528 8.900 -8.207 1.00 91.12 94 ARG A N 1
ATOM 677 C CA . ARG A 1 94 ? 4.193 8.432 -7.818 1.00 91.12 94 ARG A CA 1
ATOM 678 C C . ARG A 1 94 ? 4.256 7.574 -6.559 1.00 91.12 94 ARG A C 1
ATOM 680 O O . ARG A 1 94 ? 3.507 7.842 -5.622 1.00 91.12 94 ARG A O 1
ATOM 687 N N . ARG A 1 95 ? 5.170 6.600 -6.505 1.00 88.31 95 ARG A N 1
ATOM 688 C CA . ARG A 1 95 ? 5.378 5.747 -5.324 1.00 88.31 95 ARG A CA 1
ATOM 689 C C . ARG A 1 95 ? 5.746 6.562 -4.091 1.00 88.31 95 ARG A C 1
ATOM 691 O O . ARG A 1 95 ? 5.133 6.379 -3.046 1.00 88.31 95 ARG A O 1
ATOM 698 N N . ARG A 1 96 ? 6.659 7.526 -4.226 1.00 89.25 96 ARG A N 1
ATOM 699 C CA . ARG A 1 96 ? 7.041 8.417 -3.121 1.00 89.25 96 ARG A CA 1
ATOM 700 C C . ARG A 1 96 ? 5.869 9.257 -2.614 1.00 89.25 96 ARG A C 1
ATOM 702 O O . ARG A 1 96 ? 5.704 9.402 -1.409 1.00 89.25 96 ARG A O 1
ATOM 709 N N . ARG A 1 97 ? 5.027 9.780 -3.511 1.00 90.06 97 ARG A N 1
ATOM 710 C CA . ARG A 1 97 ? 3.810 10.514 -3.122 1.00 90.06 97 ARG A CA 1
ATOM 711 C C . ARG A 1 97 ? 2.815 9.630 -2.370 1.00 90.06 97 ARG A C 1
ATOM 713 O O . ARG A 1 97 ? 2.192 10.111 -1.431 1.00 90.06 97 ARG A O 1
ATOM 720 N N . ILE A 1 98 ? 2.650 8.372 -2.781 1.00 90.75 98 ILE A N 1
ATOM 721 C CA . ILE A 1 98 ? 1.773 7.414 -2.092 1.00 90.75 98 ILE A CA 1
ATOM 722 C C . ILE A 1 98 ? 2.335 7.086 -0.706 1.00 90.75 98 ILE A C 1
ATOM 724 O O . ILE A 1 98 ? 1.593 7.171 0.265 1.00 90.75 98 ILE A O 1
ATOM 728 N N . ALA A 1 99 ? 3.635 6.800 -0.605 1.00 89.25 99 ALA A N 1
ATOM 729 C CA . ALA A 1 99 ? 4.297 6.520 0.668 1.00 89.25 99 ALA A CA 1
ATOM 730 C C . ALA A 1 99 ? 4.180 7.696 1.650 1.00 89.25 99 ALA A C 1
ATOM 732 O O . ALA A 1 99 ? 3.783 7.498 2.789 1.00 89.25 99 ALA A O 1
ATOM 733 N N . ALA A 1 100 ? 4.418 8.927 1.187 1.00 89.62 100 ALA A N 1
ATOM 734 C CA . ALA A 1 100 ? 4.259 10.117 2.021 1.00 89.62 100 ALA A CA 1
ATOM 735 C C . ALA A 1 100 ? 2.810 10.305 2.503 1.00 89.62 100 ALA A C 1
ATOM 737 O O . ALA A 1 100 ? 2.580 10.694 3.641 1.00 89.62 100 ALA A O 1
ATOM 738 N N . LYS A 1 101 ? 1.812 10.016 1.657 1.00 92.12 101 LYS A N 1
ATOM 739 C CA . LYS A 1 101 ? 0.405 10.046 2.085 1.00 92.12 101 LYS A CA 1
ATOM 740 C C . LYS A 1 101 ? 0.106 8.973 3.132 1.00 92.12 101 LYS A C 1
ATOM 742 O O . LYS A 1 101 ? -0.577 9.279 4.102 1.00 92.12 101 LYS A O 1
ATOM 747 N N . ALA A 1 102 ? 0.603 7.754 2.935 1.00 91.31 102 ALA A N 1
ATOM 748 C CA . ALA A 1 102 ? 0.438 6.665 3.893 1.00 91.31 102 ALA A CA 1
ATOM 749 C C . ALA A 1 102 ? 1.062 7.025 5.249 1.00 91.31 102 ALA A C 1
ATOM 751 O O . ALA A 1 102 ? 0.386 6.939 6.261 1.00 91.31 102 ALA A O 1
ATOM 752 N N . GLU A 1 103 ? 2.278 7.574 5.258 1.00 93.56 103 GLU A N 1
ATOM 753 C CA . GLU A 1 103 ? 2.956 8.011 6.485 1.00 93.56 103 GLU A CA 1
ATOM 754 C C . GLU A 1 103 ? 2.153 9.070 7.262 1.00 93.56 103 GLU A C 1
ATOM 756 O O . GLU A 1 103 ? 2.046 9.009 8.487 1.00 93.56 103 GLU A O 1
ATOM 761 N N . VAL A 1 104 ? 1.540 10.029 6.558 1.00 94.62 104 VAL A N 1
ATOM 762 C CA . VAL A 1 104 ? 0.663 11.028 7.190 1.00 94.62 104 VAL A CA 1
ATOM 763 C C . VAL A 1 104 ? -0.618 10.381 7.735 1.00 94.62 104 VAL A C 1
ATOM 765 O O . VAL A 1 104 ? -1.074 10.754 8.815 1.00 94.62 104 VAL A O 1
ATOM 768 N N . ALA A 1 105 ? -1.201 9.406 7.031 1.00 94.88 105 ALA A N 1
ATOM 769 C CA . ALA A 1 105 ? -2.357 8.658 7.532 1.00 94.88 105 ALA A CA 1
ATOM 770 C C . ALA A 1 105 ? -2.003 7.844 8.791 1.00 94.88 105 ALA A C 1
ATOM 772 O O . ALA A 1 105 ? -2.723 7.921 9.786 1.00 94.88 105 ALA A O 1
ATOM 773 N N . ASP A 1 106 ? -0.857 7.166 8.795 1.00 94.88 106 ASP A N 1
ATOM 774 C CA . ASP A 1 106 ? -0.349 6.405 9.941 1.00 94.88 106 ASP A CA 1
ATOM 775 C C . ASP A 1 106 ? -0.064 7.313 11.145 1.00 94.88 106 ASP A C 1
ATOM 777 O O . ASP A 1 106 ? -0.313 6.944 12.296 1.00 94.88 106 ASP A O 1
ATOM 781 N N . ALA A 1 107 ? 0.433 8.531 10.903 1.00 96.50 107 ALA A N 1
ATOM 782 C CA . ALA A 1 107 ? 0.615 9.535 11.948 1.00 96.50 107 ALA A CA 1
ATOM 783 C C . ALA A 1 107 ? -0.721 9.936 12.596 1.00 96.50 107 ALA A C 1
ATOM 785 O O . ALA A 1 107 ? -0.805 9.982 13.825 1.00 96.50 107 ALA A O 1
ATOM 786 N N . HIS A 1 108 ? -1.770 10.151 11.795 1.00 97.88 108 HIS A N 1
ATOM 787 C CA . HIS A 1 108 ? -3.124 10.387 12.301 1.00 97.88 108 HIS A CA 1
ATOM 788 C C . HIS A 1 108 ? -3.650 9.193 13.116 1.00 97.88 108 HIS A C 1
ATOM 790 O O . HIS A 1 108 ? -4.182 9.384 14.207 1.00 97.88 108 HIS A O 1
ATOM 796 N N . ILE A 1 109 ? -3.468 7.951 12.650 1.00 97.81 109 ILE A N 1
ATOM 797 C CA . ILE A 1 109 ? -3.896 6.751 13.396 1.00 97.81 109 ILE A CA 1
ATOM 798 C C . ILE A 1 109 ? -3.185 6.672 14.748 1.00 97.81 109 ILE A C 1
ATOM 800 O O . ILE A 1 109 ? -3.828 6.485 15.778 1.00 97.81 109 ILE A O 1
ATOM 804 N N . ARG A 1 110 ? -1.864 6.859 14.771 1.00 97.81 110 ARG A N 1
ATOM 805 C CA . ARG A 1 110 ? -1.076 6.841 16.008 1.00 97.81 110 ARG A CA 1
ATOM 806 C C . ARG A 1 110 ? -1.516 7.929 16.986 1.00 97.81 110 ARG A C 1
ATOM 808 O O . ARG A 1 110 ? -1.714 7.629 18.159 1.00 97.81 110 ARG A O 1
ATOM 815 N N . SER A 1 111 ? -1.740 9.153 16.505 1.00 97.81 111 SER A N 1
ATOM 816 C CA . SER A 1 111 ? -2.278 10.239 17.333 1.00 97.81 111 SER A CA 1
ATOM 817 C C . SER A 1 111 ? -3.658 9.893 17.900 1.00 97.81 111 SER A C 1
ATOM 819 O O . SER A 1 111 ? -3.918 10.118 19.083 1.00 97.81 111 SER A O 1
ATOM 821 N N . ALA A 1 112 ? -4.520 9.258 17.101 1.00 97.88 112 ALA A N 1
ATOM 822 C CA . ALA A 1 112 ? -5.821 8.804 17.569 1.00 97.88 112 ALA A CA 1
ATOM 823 C C . ALA A 1 112 ? -5.733 7.733 18.659 1.00 97.88 112 ALA A C 1
ATOM 825 O O . ALA A 1 112 ? -6.521 7.759 19.601 1.00 97.88 112 ALA A O 1
ATOM 826 N N . LEU A 1 113 ? -4.795 6.792 18.535 1.00 97.88 113 LEU A N 1
ATOM 827 C CA . LEU A 1 113 ? -4.569 5.753 19.539 1.00 97.88 113 LEU A CA 1
ATOM 828 C C . LEU A 1 113 ? -4.071 6.352 20.853 1.00 97.88 113 LEU A C 1
ATOM 830 O O . LEU A 1 113 ? -4.562 5.979 21.914 1.00 97.88 113 LEU A O 1
ATOM 834 N N . GLU A 1 114 ? -3.157 7.318 20.796 1.00 98.06 114 GLU A N 1
ATOM 835 C CA . GLU A 1 114 ? -2.731 8.051 21.988 1.00 98.06 114 GLU A CA 1
ATOM 836 C C . GLU A 1 114 ? -3.892 8.800 22.649 1.00 98.06 114 GLU A C 1
ATOM 838 O O . GLU A 1 114 ? -4.033 8.750 23.867 1.00 98.06 114 GLU A O 1
ATOM 843 N N . ALA A 1 115 ? -4.738 9.471 21.863 1.00 97.69 115 ALA A N 1
ATOM 844 C CA . ALA A 1 115 ? -5.926 10.145 22.381 1.00 97.69 115 ALA A CA 1
ATOM 845 C C . ALA A 1 115 ? -6.926 9.153 22.997 1.00 97.69 115 ALA A C 1
ATOM 847 O O . ALA A 1 115 ? -7.460 9.409 24.071 1.00 97.69 115 ALA A O 1
ATOM 848 N N . TYR A 1 116 ? -7.127 7.991 22.370 1.00 97.50 116 TYR A N 1
ATOM 849 C CA . TYR A 1 116 ? -7.970 6.922 22.909 1.00 97.50 116 TYR A CA 1
ATOM 850 C C . TYR A 1 116 ? -7.471 6.422 24.269 1.00 97.50 116 TYR A C 1
ATOM 852 O O . TYR A 1 116 ? -8.276 6.230 25.173 1.00 97.50 116 TYR A O 1
ATOM 860 N N . LEU A 1 117 ? -6.155 6.259 24.440 1.00 97.00 117 LEU A N 1
ATOM 861 C CA . LEU A 1 117 ? -5.554 5.855 25.718 1.00 97.00 117 LEU A CA 1
ATOM 862 C C . LEU A 1 117 ? -5.693 6.915 26.821 1.00 97.00 117 LEU A C 1
ATOM 864 O O . LEU A 1 117 ? -5.573 6.579 27.995 1.00 97.00 117 LEU A O 1
ATOM 868 N N . ARG A 1 118 ? -5.929 8.180 26.456 1.00 97.38 118 ARG A N 1
ATOM 869 C CA . ARG A 1 118 ? -6.231 9.276 27.391 1.00 97.38 118 ARG A CA 1
ATOM 870 C C . ARG A 1 118 ? -7.736 9.463 27.618 1.00 97.38 118 ARG A C 1
ATOM 872 O O . ARG A 1 118 ? -8.125 10.453 28.222 1.00 97.38 118 ARG A O 1
ATOM 879 N N . ASP A 1 119 ? -8.569 8.557 27.099 1.00 96.62 119 ASP A N 1
ATOM 880 C CA . ASP A 1 119 ? -10.034 8.661 27.071 1.00 96.62 119 ASP A CA 1
ATOM 881 C C . ASP A 1 119 ? -10.577 9.904 26.325 1.00 96.62 119 ASP A C 1
ATOM 883 O O . ASP A 1 119 ? -11.773 10.207 26.366 1.00 96.62 119 ASP A O 1
ATOM 887 N N . ASP A 1 120 ? -9.732 10.584 25.541 1.00 97.50 120 ASP A N 1
ATOM 888 C CA . ASP A 1 120 ? -10.089 11.732 24.702 1.00 97.50 120 ASP A CA 1
ATOM 889 C C . ASP A 1 120 ? -10.710 11.265 23.375 1.00 97.50 120 ASP A C 1
ATOM 891 O O . ASP A 1 120 ? -10.176 11.443 22.271 1.00 97.50 120 ASP A O 1
ATOM 895 N N . TYR A 1 121 ? -11.886 10.642 23.461 1.00 96.88 121 TYR A N 1
ATOM 896 C CA . TYR A 1 121 ? -12.536 10.014 22.307 1.00 96.88 121 TYR A CA 1
ATOM 897 C C . TYR A 1 121 ? -12.930 11.003 21.198 1.00 96.88 121 TYR A C 1
ATOM 899 O O . TYR A 1 121 ? -13.014 10.622 20.030 1.00 96.88 121 TYR A O 1
ATOM 907 N N . SER A 1 122 ? -13.162 12.277 21.529 1.00 96.75 122 SER A N 1
ATOM 908 C CA . SER A 1 122 ? -13.453 13.328 20.544 1.00 96.75 122 SER A CA 1
ATOM 909 C C . SER A 1 122 ? -12.267 13.558 19.602 1.00 96.75 122 SER A C 1
ATOM 911 O O . SER A 1 122 ? -12.443 13.570 18.379 1.00 96.75 122 SER A O 1
ATOM 913 N N . VAL A 1 123 ? -11.062 13.660 20.168 1.00 97.31 123 VAL A N 1
ATOM 914 C CA . VAL A 1 123 ? -9.803 13.811 19.434 1.00 97.31 123 VAL A CA 1
ATOM 915 C C . VAL A 1 123 ? -9.500 12.533 18.661 1.00 97.31 123 VAL A C 1
ATOM 917 O O . VAL A 1 123 ? -9.224 12.602 17.465 1.00 97.31 123 VAL A O 1
ATOM 920 N N . ALA A 1 124 ? -9.665 11.358 19.278 1.00 98.12 124 ALA A N 1
ATOM 921 C CA . ALA A 1 124 ? -9.461 10.081 18.595 1.00 98.12 124 ALA A CA 1
ATOM 922 C C . ALA A 1 124 ? -10.332 9.949 17.330 1.00 98.12 124 ALA A C 1
ATOM 924 O O . ALA A 1 124 ? -9.844 9.584 16.259 1.00 98.12 124 ALA A O 1
ATOM 925 N N . LEU A 1 125 ? -11.618 10.313 17.411 1.00 97.94 125 LEU A N 1
ATOM 926 C CA . LEU A 1 125 ? -12.511 10.325 16.248 1.00 97.94 125 LEU A CA 1
ATOM 927 C C . LEU A 1 125 ? -12.073 11.334 15.180 1.00 97.94 125 LEU A C 1
ATOM 929 O O . LEU A 1 125 ? -12.196 11.045 13.988 1.00 97.94 125 LEU A O 1
ATOM 933 N N . GLN A 1 126 ? -11.605 12.518 15.577 1.00 97.94 126 GLN A N 1
ATOM 934 C CA . GLN A 1 126 ? -11.126 13.540 14.646 1.00 97.94 126 GLN A CA 1
ATOM 935 C C . GLN A 1 126 ? -9.888 13.064 13.880 1.00 97.94 126 GLN A C 1
ATOM 937 O O . GLN A 1 126 ? -9.851 13.177 12.651 1.00 97.94 126 GLN A O 1
ATOM 942 N N . GLU A 1 127 ? -8.920 12.492 14.587 1.00 98.12 127 GLU A N 1
ATOM 943 C CA . GLU A 1 127 ? -7.675 11.982 14.019 1.00 98.12 127 GLU A CA 1
ATOM 944 C C . GLU A 1 127 ? -7.931 10.786 13.087 1.00 98.12 127 GLU A C 1
ATOM 946 O O . GLU A 1 127 ? -7.487 10.790 11.938 1.00 98.12 127 GLU A O 1
ATOM 951 N N . LEU A 1 128 ? -8.785 9.830 13.475 1.00 98.25 128 LEU A N 1
ATOM 952 C CA . LEU A 1 128 ? -9.172 8.709 12.599 1.00 98.25 128 LEU A CA 1
ATOM 953 C C . LEU A 1 128 ? -9.915 9.172 11.343 1.00 98.25 128 LEU A C 1
ATOM 955 O O . LEU A 1 128 ? -9.710 8.638 10.253 1.00 98.25 128 LEU A O 1
ATOM 959 N N . ARG A 1 129 ? -10.757 10.206 11.452 1.00 97.31 129 ARG A N 1
ATOM 960 C CA . ARG A 1 129 ? -11.362 10.851 10.275 1.00 97.31 129 ARG A CA 1
ATOM 961 C C . ARG A 1 129 ? -10.315 11.577 9.427 1.00 97.31 129 ARG A C 1
ATOM 963 O O . ARG A 1 129 ? -10.504 11.694 8.220 1.00 97.31 129 ARG A O 1
ATOM 970 N N . GLY A 1 130 ? -9.231 12.073 10.022 1.00 97.56 130 GLY A N 1
ATOM 971 C CA . GLY A 1 130 ? -8.042 12.576 9.327 1.00 97.56 130 GLY A CA 1
ATOM 972 C C . GLY A 1 130 ? -7.387 11.505 8.464 1.00 97.56 130 GLY A C 1
ATOM 973 O O . GLY A 1 130 ? -7.288 11.691 7.251 1.00 97.56 130 GLY A O 1
ATOM 974 N N . ALA A 1 131 ? -7.066 10.354 9.055 1.00 97.44 131 ALA A N 1
ATOM 975 C CA . ALA A 1 131 ? -6.523 9.205 8.330 1.00 97.44 131 ALA A CA 1
ATOM 976 C C . ALA A 1 131 ? -7.442 8.777 7.169 1.00 97.44 131 ALA A C 1
ATOM 978 O O . ALA A 1 131 ? -7.005 8.664 6.022 1.00 97.44 131 ALA A O 1
ATOM 979 N N . LEU A 1 132 ? -8.753 8.674 7.422 1.00 96.94 132 LEU A N 1
ATOM 980 C CA . LEU A 1 132 ? -9.740 8.282 6.408 1.00 96.94 132 LEU A CA 1
ATOM 981 C C . LEU A 1 132 ? -10.004 9.339 5.324 1.00 96.94 132 LEU A C 1
ATOM 983 O O . LEU A 1 132 ? -10.562 9.008 4.279 1.00 96.94 132 LEU A O 1
ATOM 987 N N . ARG A 1 133 ? -9.617 10.604 5.521 1.00 96.81 133 ARG A N 1
ATOM 988 C CA . ARG A 1 133 ? -9.619 11.602 4.433 1.00 96.81 133 ARG A CA 1
ATOM 989 C C . ARG A 1 133 ? -8.480 11.359 3.445 1.00 96.81 133 ARG A C 1
ATOM 991 O O . ARG A 1 133 ? -8.620 11.701 2.273 1.00 96.81 133 ARG A O 1
ATOM 998 N N . ILE A 1 134 ? -7.372 10.782 3.906 1.00 95.62 134 ILE A N 1
ATOM 999 C CA . ILE A 1 134 ? -6.203 10.470 3.079 1.00 95.62 134 ILE A CA 1
ATOM 1000 C C . ILE A 1 134 ? -6.398 9.125 2.381 1.00 95.62 134 ILE A C 1
ATOM 1002 O O . ILE A 1 134 ? -6.246 9.043 1.160 1.00 95.62 134 ILE A O 1
ATOM 1006 N N . ASN A 1 135 ? -6.777 8.098 3.144 1.00 93.88 135 ASN A N 1
ATOM 1007 C CA . ASN A 1 135 ? -7.131 6.781 2.634 1.00 93.88 135 ASN A CA 1
ATOM 1008 C C . ASN A 1 135 ? -8.524 6.362 3.146 1.00 93.88 135 ASN A C 1
ATOM 1010 O O . ASN A 1 135 ? -8.646 5.802 4.234 1.00 93.88 135 ASN A O 1
ATOM 1014 N N . PRO A 1 136 ? -9.596 6.579 2.359 1.00 95.50 136 PRO A N 1
ATOM 1015 C CA . PRO A 1 136 ? -10.966 6.260 2.770 1.00 95.50 136 PRO A CA 1
ATOM 1016 C C . PRO A 1 136 ? -11.250 4.781 3.040 1.00 95.50 136 PRO A C 1
ATOM 1018 O O . PRO A 1 136 ? -12.314 4.458 3.574 1.00 95.50 136 PRO A O 1
ATOM 1021 N N . GLN A 1 137 ? -10.360 3.885 2.626 1.00 94.50 137 GLN A N 1
ATOM 1022 C CA . GLN A 1 137 ? -10.538 2.437 2.715 1.00 94.50 137 GLN A CA 1
ATOM 1023 C C . GLN A 1 137 ? -9.526 1.789 3.658 1.00 94.50 137 GLN A C 1
ATOM 1025 O O . GLN A 1 137 ? -9.440 0.571 3.689 1.00 94.50 137 GLN A O 1
ATOM 1030 N N . ASP A 1 138 ? -8.787 2.582 4.433 1.00 94.38 138 ASP A N 1
ATOM 1031 C CA . ASP A 1 138 ? -7.775 2.074 5.351 1.00 94.38 138 ASP A CA 1
ATOM 1032 C C . ASP A 1 138 ? -8.390 1.158 6.431 1.00 94.38 138 ASP A C 1
ATOM 1034 O O . ASP A 1 138 ? -9.167 1.641 7.269 1.00 94.38 138 ASP A O 1
ATOM 1038 N N . PRO A 1 139 ? -8.085 -0.154 6.430 1.00 95.00 139 PRO A N 1
ATOM 1039 C CA . PRO A 1 139 ? -8.660 -1.091 7.384 1.00 95.00 139 PRO A CA 1
ATOM 1040 C C . PRO A 1 139 ? -8.218 -0.810 8.826 1.00 95.00 139 PRO A C 1
ATOM 1042 O O . PRO A 1 139 ? -9.038 -1.006 9.726 1.00 95.00 139 PRO A O 1
ATOM 1045 N N . ASP A 1 140 ? -7.001 -0.295 9.051 1.00 95.06 140 ASP A N 1
ATOM 1046 C CA . ASP A 1 140 ? -6.490 0.050 10.385 1.00 95.06 140 ASP A CA 1
ATOM 1047 C C . ASP A 1 140 ? -7.312 1.207 10.971 1.00 95.06 140 ASP A C 1
ATOM 1049 O O . ASP A 1 140 ? -7.891 1.102 12.059 1.00 95.06 140 ASP A O 1
ATOM 1053 N N . ALA A 1 141 ? -7.458 2.297 10.210 1.00 96.94 141 ALA A N 1
ATOM 1054 C CA . ALA A 1 141 ? -8.257 3.442 10.638 1.00 96.94 141 ALA A CA 1
ATOM 1055 C C . ALA A 1 141 ? -9.744 3.079 10.814 1.00 96.94 141 ALA A C 1
ATOM 1057 O O . ALA A 1 141 ? -10.386 3.542 11.758 1.00 96.94 141 ALA A O 1
ATOM 1058 N N . LEU A 1 142 ? -10.313 2.241 9.937 1.00 97.56 142 LEU A N 1
ATOM 1059 C CA . LEU A 1 142 ? -11.708 1.792 10.042 1.00 97.56 142 LEU A CA 1
ATOM 1060 C C . LEU A 1 142 ? -11.953 0.920 11.276 1.00 97.56 142 LEU A C 1
ATOM 1062 O O . LEU A 1 142 ? -12.998 1.068 11.916 1.00 97.56 142 LEU A O 1
ATOM 1066 N N . PHE A 1 143 ? -11.016 0.031 11.613 1.00 97.50 143 PHE A N 1
ATOM 1067 C CA . PHE A 1 143 ? -11.104 -0.802 12.808 1.00 97.50 143 PHE A CA 1
ATOM 1068 C C . PHE A 1 143 ? -11.103 0.060 14.070 1.00 97.50 143 PHE A C 1
ATOM 1070 O O . PHE A 1 143 ? -12.045 -0.004 14.865 1.00 97.50 143 PHE A O 1
ATOM 1077 N N . HIS A 1 144 ? -10.099 0.927 14.218 1.00 97.62 144 HIS A N 1
ATOM 1078 C CA . HIS A 1 144 ? -9.990 1.805 15.381 1.00 97.62 144 HIS A CA 1
ATOM 1079 C C . HIS A 1 144 ? -11.172 2.770 15.480 1.00 97.62 144 HIS A C 1
ATOM 1081 O O . HIS A 1 144 ? -11.683 2.997 16.573 1.00 97.62 144 HIS A O 1
ATOM 1087 N N . LEU A 1 145 ? -11.703 3.256 14.355 1.00 97.94 145 LEU A N 1
ATOM 1088 C CA . LEU A 1 145 ? -12.918 4.073 14.353 1.00 97.94 145 LEU A CA 1
ATOM 1089 C C . LEU A 1 145 ? -14.125 3.293 14.889 1.00 97.94 145 LEU A C 1
ATOM 1091 O O . LEU A 1 145 ? -14.934 3.846 15.632 1.00 97.94 145 LEU A O 1
ATOM 1095 N N . GLY A 1 146 ? -14.238 2.008 14.545 1.00 97.19 146 GLY A N 1
ATOM 1096 C CA . GLY A 1 146 ? -15.258 1.120 15.096 1.00 97.19 146 GLY A CA 1
ATOM 1097 C C . GLY A 1 146 ? -15.141 0.953 16.609 1.00 97.19 146 GLY A C 1
ATOM 1098 O O . GLY A 1 146 ? -16.145 1.081 17.309 1.00 97.19 146 GLY A O 1
ATOM 1099 N N . VAL A 1 147 ? -13.920 0.739 17.107 1.00 97.12 147 VAL A N 1
ATOM 1100 C CA . VAL A 1 147 ? -13.627 0.612 18.545 1.00 97.12 147 VAL A CA 1
ATOM 1101 C C . VAL A 1 147 ? -14.000 1.891 19.292 1.00 97.12 147 VAL A C 1
ATOM 1103 O O . VAL A 1 147 ? -14.770 1.838 20.248 1.00 97.12 147 VAL A O 1
ATOM 1106 N N . VAL A 1 148 ? -13.542 3.052 18.814 1.00 97.56 148 VAL A N 1
ATOM 1107 C CA . VAL A 1 148 ? -13.852 4.341 19.450 1.00 97.56 148 VAL A CA 1
ATOM 1108 C C . VAL A 1 148 ? -15.361 4.603 19.441 1.00 97.56 148 VAL A C 1
ATOM 1110 O O . VAL A 1 148 ? -15.911 5.016 20.458 1.00 97.56 148 VAL A O 1
ATOM 1113 N N . TYR A 1 149 ? -16.069 4.310 18.340 1.00 97.69 149 TYR A N 1
ATOM 1114 C CA . TYR A 1 149 ? -17.530 4.454 18.296 1.00 97.69 149 TYR A CA 1
ATOM 1115 C C . TYR A 1 149 ? -18.267 3.531 19.267 1.00 97.69 149 TYR A C 1
ATOM 1117 O O . TYR A 1 149 ? -19.302 3.931 19.803 1.00 97.69 149 TYR A O 1
ATOM 1125 N N . ALA A 1 150 ? -17.778 2.309 19.480 1.00 95.62 150 ALA A N 1
ATOM 1126 C CA . ALA A 1 150 ? -18.357 1.406 20.468 1.00 95.62 150 ALA A CA 1
ATOM 1127 C C . ALA A 1 150 ? -18.195 1.984 21.883 1.00 95.62 150 ALA A C 1
ATOM 1129 O O . ALA A 1 150 ? -19.164 2.010 22.640 1.00 95.62 150 ALA A O 1
ATOM 1130 N N . GLN A 1 151 ? -17.017 2.539 22.179 1.00 94.94 151 GLN A N 1
ATOM 1131 C CA . GLN A 1 151 ? -16.683 3.128 23.474 1.00 94.94 151 GLN A CA 1
ATOM 1132 C C . GLN A 1 151 ? -17.526 4.369 23.806 1.00 94.94 151 GLN A C 1
ATOM 1134 O O . GLN A 1 151 ? -18.015 4.505 24.923 1.00 94.94 151 GLN A O 1
ATOM 1139 N N . VAL A 1 152 ? -17.796 5.240 22.825 1.00 95.50 152 VAL A N 1
ATOM 1140 C CA . VAL A 1 152 ? -18.657 6.429 23.020 1.00 95.50 152 VAL A CA 1
ATOM 1141 C C . VAL A 1 152 ? -20.161 6.130 22.940 1.00 95.50 152 VAL A C 1
ATOM 1143 O O . VAL A 1 152 ? -20.970 7.045 22.776 1.00 95.50 152 VAL A O 1
ATOM 1146 N N . GLY A 1 153 ? -20.564 4.856 22.992 1.00 93.50 153 GLY A N 1
ATOM 1147 C CA . GLY A 1 153 ? -21.974 4.462 22.998 1.00 93.50 153 GLY A CA 1
ATOM 1148 C C . GLY A 1 153 ? -22.691 4.657 21.658 1.00 93.50 153 GLY A C 1
ATOM 1149 O O . GLY A 1 153 ? -23.907 4.844 21.622 1.00 93.50 153 GLY A O 1
ATOM 1150 N N . GLN A 1 154 ? -21.968 4.601 20.534 1.00 95.44 154 GLN A N 1
ATOM 1151 C CA . GLN A 1 154 ? -22.517 4.732 19.177 1.00 95.44 154 GLN A CA 1
ATOM 1152 C C . GLN A 1 154 ? -22.455 3.400 18.399 1.00 95.44 154 GLN A C 1
ATOM 1154 O O . GLN A 1 154 ? -21.839 3.318 17.327 1.00 95.44 154 GLN A O 1
ATOM 1159 N N . PRO A 1 155 ? -23.158 2.340 18.853 1.00 93.81 155 PRO A N 1
ATOM 1160 C CA . PRO A 1 155 ? -23.014 0.983 18.319 1.00 93.81 155 PRO A CA 1
ATOM 1161 C C . PRO A 1 155 ? -23.415 0.867 16.842 1.00 93.81 155 PRO A C 1
ATOM 1163 O O . PRO A 1 155 ? -22.847 0.074 16.095 1.00 93.81 155 PRO A O 1
ATOM 1166 N N . ARG A 1 156 ? -24.359 1.692 16.363 1.00 93.81 156 ARG A N 1
ATOM 1167 C CA . ARG A 1 156 ? -24.741 1.717 14.937 1.00 93.81 156 ARG A CA 1
ATOM 1168 C C . ARG A 1 156 ? -23.589 2.169 14.038 1.00 93.81 156 ARG A C 1
ATOM 1170 O O . ARG A 1 156 ? -23.423 1.630 12.945 1.00 93.81 156 ARG A O 1
ATOM 1177 N N . GLN A 1 157 ? -22.818 3.163 14.476 1.00 95.75 157 GLN A N 1
ATOM 1178 C CA . GLN A 1 157 ? -21.675 3.675 13.719 1.00 95.75 157 GLN A CA 1
ATOM 1179 C C . GLN A 1 157 ? -20.495 2.708 13.812 1.00 95.75 157 GLN A C 1
ATOM 1181 O O . GLN A 1 157 ? -19.878 2.419 12.787 1.00 95.75 157 GLN A O 1
ATOM 1186 N N . ALA A 1 158 ? -20.280 2.115 14.991 1.00 96.81 158 ALA A N 1
ATOM 1187 C CA . ALA A 1 158 ? -19.291 1.064 15.200 1.00 96.81 158 ALA A CA 1
ATOM 1188 C C . ALA A 1 158 ? -19.494 -0.119 14.238 1.00 96.81 158 ALA A C 1
ATOM 1190 O O . ALA A 1 158 ? -18.587 -0.463 13.483 1.00 96.81 158 ALA A O 1
ATOM 1191 N N . ARG A 1 159 ? -20.719 -0.665 14.151 1.00 96.00 159 ARG A N 1
ATOM 1192 C CA . ARG A 1 159 ? -21.051 -1.759 13.212 1.00 96.00 159 ARG A CA 1
ATOM 1193 C C . ARG A 1 159 ? -20.739 -1.401 11.757 1.00 96.00 159 ARG A C 1
ATOM 1195 O O . ARG A 1 159 ? -20.176 -2.210 11.025 1.00 96.00 159 ARG A O 1
ATOM 1202 N N . ARG A 1 160 ? -21.074 -0.177 11.326 1.00 95.88 160 ARG A N 1
ATOM 1203 C CA . ARG A 1 160 ? -20.768 0.298 9.963 1.00 95.88 160 ARG A CA 1
ATOM 1204 C C . ARG A 1 160 ? -19.263 0.369 9.709 1.00 95.88 160 ARG A C 1
ATOM 1206 O O . ARG A 1 160 ? -18.829 0.006 8.617 1.00 95.88 160 ARG A O 1
ATOM 1213 N N . ALA A 1 161 ? -18.489 0.838 10.684 1.00 96.38 161 ALA A N 1
ATOM 1214 C CA . ALA A 1 161 ? -17.037 0.923 10.587 1.00 96.38 161 ALA A CA 1
ATOM 1215 C C . ALA A 1 161 ? -16.396 -0.473 10.520 1.00 96.38 161 ALA A C 1
ATOM 1217 O O . ALA A 1 161 ? -15.640 -0.732 9.588 1.00 96.38 161 ALA A O 1
ATOM 1218 N N . PHE A 1 162 ? -16.796 -1.407 11.390 1.00 96.88 162 PHE A N 1
ATOM 1219 C CA . PHE A 1 162 ? -16.306 -2.791 11.359 1.00 96.88 162 PHE A CA 1
ATOM 1220 C C . PHE A 1 162 ? -16.661 -3.520 10.060 1.00 96.88 162 PHE A C 1
ATOM 1222 O O . PHE A 1 162 ? -15.811 -4.183 9.476 1.00 96.88 162 PHE A O 1
ATOM 1229 N N . HIS A 1 163 ? -17.874 -3.344 9.531 1.00 95.75 163 HIS A N 1
ATOM 1230 C CA . HIS A 1 163 ? -18.221 -3.894 8.218 1.00 95.75 163 HIS A CA 1
ATOM 1231 C C . HIS A 1 163 ? -17.369 -3.327 7.084 1.00 95.75 163 HIS A C 1
ATOM 1233 O O . HIS A 1 163 ? -17.025 -4.055 6.159 1.00 95.75 163 HIS A O 1
ATOM 1239 N N . ARG A 1 164 ? -17.054 -2.027 7.119 1.00 95.94 164 ARG A N 1
ATOM 1240 C CA . ARG A 1 164 ? -16.152 -1.423 6.133 1.00 95.94 164 ARG A CA 1
ATOM 1241 C C . ARG A 1 164 ? -14.734 -1.958 6.284 1.00 95.94 164 ARG A C 1
ATOM 1243 O O . ARG A 1 164 ? -14.143 -2.282 5.267 1.00 95.94 164 ARG A O 1
ATOM 1250 N N . CYS A 1 165 ? -14.234 -2.077 7.513 1.00 96.12 165 CYS A N 1
ATOM 1251 C CA . CYS A 1 165 ? -12.930 -2.669 7.807 1.00 96.12 165 CYS A CA 1
ATOM 1252 C C . CYS A 1 165 ? -12.829 -4.066 7.181 1.00 96.12 165 CYS A C 1
ATOM 1254 O O . CYS A 1 165 ? -11.975 -4.283 6.336 1.00 96.12 165 CYS A O 1
ATOM 1256 N N . ILE A 1 166 ? -13.795 -4.949 7.461 1.00 95.00 166 ILE A N 1
ATOM 1257 C CA . ILE A 1 166 ? -13.796 -6.326 6.940 1.00 95.00 166 ILE A CA 1
ATOM 1258 C C . ILE A 1 166 ? -13.813 -6.383 5.406 1.00 95.00 166 ILE A C 1
ATOM 1260 O O . ILE A 1 166 ? -13.244 -7.287 4.805 1.00 95.00 166 ILE A O 1
ATOM 1264 N N . ARG A 1 167 ? -14.478 -5.427 4.748 1.00 94.44 167 ARG A N 1
ATOM 1265 C CA . ARG A 1 167 ? -14.521 -5.369 3.278 1.00 94.44 167 ARG A CA 1
ATOM 1266 C C . ARG A 1 167 ? -13.212 -4.922 2.632 1.00 94.44 167 ARG A C 1
ATOM 1268 O O . ARG A 1 167 ? -13.054 -5.167 1.443 1.00 94.44 167 ARG A O 1
ATOM 1275 N N . HIS A 1 168 ? -12.356 -4.215 3.364 1.00 90.94 168 HIS A N 1
ATOM 1276 C CA . HIS A 1 168 ? -11.121 -3.623 2.840 1.00 90.94 168 HIS A CA 1
ATOM 1277 C C . HIS A 1 168 ? -9.855 -4.205 3.489 1.00 90.94 168 HIS A C 1
ATOM 1279 O O . HIS A 1 168 ? -8.747 -3.801 3.153 1.00 90.94 168 HIS A O 1
ATOM 1285 N N . ASP A 1 169 ? -10.007 -5.149 4.418 1.00 87.44 169 ASP A N 1
ATOM 1286 C CA . ASP A 1 169 ? -8.910 -5.871 5.052 1.00 87.44 169 ASP A CA 1
ATOM 1287 C C . ASP A 1 169 ? -8.553 -7.127 4.245 1.00 87.44 169 ASP A C 1
ATOM 1289 O O . ASP A 1 169 ? -8.917 -8.253 4.600 1.00 87.44 169 ASP A O 1
ATOM 1293 N N . ASP A 1 170 ? -7.834 -6.914 3.141 1.00 80.31 170 ASP A N 1
ATOM 1294 C CA . ASP A 1 170 ? -7.357 -7.986 2.256 1.00 80.31 170 ASP A CA 1
ATOM 1295 C C . ASP A 1 170 ? -6.339 -8.902 2.957 1.00 80.31 170 ASP A C 1
ATOM 1297 O O . ASP A 1 170 ? -6.268 -10.099 2.680 1.00 80.31 170 ASP A O 1
ATOM 1301 N N . ALA A 1 171 ? -5.561 -8.348 3.893 1.00 80.56 171 ALA A N 1
ATOM 1302 C CA . ALA A 1 171 ? -4.557 -9.080 4.665 1.00 80.56 171 ALA A CA 1
ATOM 1303 C C . ALA A 1 171 ? -5.164 -9.886 5.826 1.00 80.56 171 ALA A C 1
ATOM 1305 O O . ALA A 1 171 ? -4.496 -10.743 6.404 1.00 80.56 171 ALA A O 1
ATOM 1306 N N . GLY A 1 172 ? -6.419 -9.609 6.187 1.00 85.31 172 GLY A N 1
ATOM 1307 C CA . GLY A 1 172 ? -7.097 -10.236 7.313 1.00 85.31 172 GLY A CA 1
ATOM 1308 C C . GLY A 1 172 ? -6.547 -9.850 8.685 1.00 85.31 172 GLY A C 1
ATOM 1309 O O . GLY A 1 172 ? -6.817 -10.564 9.652 1.00 85.31 172 GLY A O 1
ATOM 1310 N N . LYS A 1 173 ? -5.801 -8.743 8.780 1.00 90.88 173 LYS A N 1
ATOM 1311 C CA . LYS A 1 173 ? -5.163 -8.268 10.016 1.00 90.88 173 LYS A CA 1
ATOM 1312 C C . LYS A 1 173 ? -6.184 -8.007 11.125 1.00 90.88 173 LYS A C 1
ATOM 1314 O O . LYS A 1 173 ? -5.933 -8.369 12.268 1.00 90.88 173 LYS A O 1
ATOM 1319 N N . TRP A 1 174 ? -7.325 -7.413 10.783 1.00 93.56 174 TRP A N 1
ATOM 1320 C CA . TRP A 1 174 ? -8.398 -7.042 11.711 1.00 93.56 174 TRP A CA 1
ATOM 1321 C C . TRP A 1 174 ? -9.667 -7.869 11.529 1.00 93.56 174 TRP A C 1
ATOM 1323 O O . TRP A 1 174 ? -10.579 -7.769 12.345 1.00 93.56 174 TRP A O 1
ATOM 1333 N N . ASN A 1 175 ? -9.757 -8.699 10.489 1.00 90.88 175 ASN A N 1
ATOM 1334 C CA . ASN A 1 175 ? -10.961 -9.456 10.153 1.00 90.88 175 ASN A CA 1
ATOM 1335 C C . ASN A 1 175 ? -11.521 -10.289 11.314 1.00 90.88 175 ASN A C 1
ATOM 1337 O O . ASN A 1 175 ? -12.738 -10.326 11.497 1.00 90.88 175 ASN A O 1
ATOM 1341 N N . ALA A 1 176 ? -10.668 -10.961 12.091 1.00 92.38 176 ALA A N 1
ATOM 1342 C CA . ALA A 1 176 ? -11.112 -11.728 13.257 1.00 92.38 176 ALA A CA 1
ATOM 1343 C C . ALA A 1 176 ? -11.656 -10.800 14.356 1.00 92.38 176 ALA A C 1
ATOM 1345 O O . ALA A 1 176 ? -12.827 -10.882 14.718 1.00 92.38 176 ALA A O 1
ATOM 1346 N N . GLN A 1 177 ? -10.850 -9.830 14.790 1.00 94.75 177 GLN A N 1
ATOM 1347 C CA . GLN A 1 177 ? -11.213 -8.904 15.867 1.00 94.75 177 GLN A CA 1
ATOM 1348 C C . GLN A 1 177 ? -12.445 -8.056 15.520 1.00 94.75 177 GLN A C 1
ATOM 1350 O O . GLN A 1 177 ? -13.305 -7.823 16.365 1.00 94.75 177 GLN A O 1
ATOM 1355 N N . ALA A 1 178 ? -12.573 -7.609 14.270 1.00 95.06 178 ALA A N 1
ATOM 1356 C CA . ALA A 1 178 ? -13.723 -6.844 13.802 1.00 95.06 178 ALA A CA 1
ATOM 1357 C C . ALA A 1 178 ? -15.013 -7.677 13.821 1.00 95.06 178 ALA A C 1
ATOM 1359 O O . ALA A 1 178 ? -16.080 -7.141 14.128 1.00 95.06 178 ALA A O 1
ATOM 1360 N N . ARG A 1 179 ? -14.938 -8.981 13.513 1.00 94.69 179 ARG A N 1
ATOM 1361 C CA . ARG A 1 179 ? -16.088 -9.894 13.609 1.00 94.69 179 ARG A CA 1
ATOM 1362 C C . ARG A 1 179 ? -16.491 -10.133 15.056 1.00 94.69 179 ARG A C 1
ATOM 1364 O O . ARG A 1 179 ? -17.684 -10.075 15.339 1.00 94.69 179 ARG A O 1
ATOM 1371 N N . ASP A 1 180 ? -15.529 -10.320 15.951 1.00 95.50 180 ASP A N 1
ATOM 1372 C CA . ASP A 1 180 ? -15.799 -10.517 17.379 1.00 95.50 180 ASP A CA 1
ATOM 1373 C C . ASP A 1 180 ? -16.510 -9.294 17.975 1.00 95.50 180 ASP A C 1
ATOM 1375 O O . ASP A 1 180 ? -17.564 -9.414 18.602 1.00 95.50 180 ASP A O 1
ATOM 1379 N N . GLN A 1 181 ? -16.000 -8.092 17.685 1.00 95.06 181 GLN A N 1
ATOM 1380 C CA . GLN A 1 181 ? -16.631 -6.835 18.101 1.00 95.06 181 GLN A CA 1
ATOM 1381 C C . GLN A 1 181 ? -18.038 -6.676 17.513 1.00 95.06 181 GLN A C 1
ATOM 1383 O O . GLN A 1 181 ? -18.967 -6.241 18.195 1.00 95.06 181 GLN A O 1
ATOM 1388 N N . LEU A 1 182 ? -18.232 -7.059 16.250 1.00 94.81 182 LEU A N 1
ATOM 1389 C CA . LEU A 1 182 ? -19.542 -7.011 15.614 1.00 94.81 182 LEU A CA 1
ATOM 1390 C C . LEU A 1 182 ? -20.542 -7.964 16.288 1.00 94.81 182 LEU A C 1
ATOM 1392 O O . LEU A 1 182 ? -21.673 -7.558 16.560 1.00 94.81 182 LEU A O 1
ATOM 1396 N N . GLN A 1 183 ? -20.133 -9.198 16.585 1.00 94.56 183 GLN A N 1
ATOM 1397 C CA . GLN A 1 183 ? -20.971 -10.178 17.279 1.00 94.56 183 GLN A CA 1
ATOM 1398 C C . GLN A 1 183 ? -21.356 -9.692 18.676 1.00 94.56 183 GLN A C 1
ATOM 1400 O O . GLN A 1 183 ? -22.529 -9.776 19.046 1.00 94.56 183 GLN A O 1
ATOM 1405 N N . ALA A 1 184 ? -20.408 -9.121 19.423 1.00 93.38 184 ALA A N 1
ATOM 1406 C CA . ALA A 1 184 ? -20.669 -8.542 20.738 1.00 93.38 184 ALA A CA 1
ATOM 1407 C C . ALA A 1 184 ? -21.710 -7.409 20.665 1.00 93.38 184 ALA A C 1
ATOM 1409 O O . ALA A 1 184 ? -22.678 -7.394 21.431 1.00 93.38 184 ALA A O 1
ATOM 1410 N N . LEU A 1 185 ? -21.571 -6.501 19.693 1.00 93.00 185 LEU A N 1
ATOM 1411 C CA . LEU A 1 185 ? -22.527 -5.414 19.463 1.00 93.00 185 LEU A CA 1
ATOM 1412 C C . LEU A 1 185 ? -23.922 -5.924 19.068 1.00 93.00 185 LEU A C 1
ATOM 1414 O O . LEU A 1 185 ? -24.932 -5.331 19.450 1.00 93.00 185 LEU A O 1
ATOM 1418 N N . GLU A 1 186 ? -24.004 -7.010 18.302 1.00 90.12 186 GLU A N 1
ATOM 1419 C CA . GLU A 1 186 ? -25.274 -7.620 17.904 1.00 90.12 186 GLU A CA 1
ATOM 1420 C C . GLU A 1 186 ? -25.955 -8.368 19.047 1.00 90.12 186 GLU A C 1
ATOM 1422 O O . GLU A 1 186 ? -27.171 -8.250 19.208 1.00 90.12 186 GLU A O 1
ATOM 1427 N N . ALA A 1 187 ? -25.191 -9.091 19.865 1.00 90.25 187 ALA A N 1
ATOM 1428 C CA . ALA A 1 187 ? -25.700 -9.742 21.065 1.00 90.25 187 ALA A CA 1
ATOM 1429 C C . ALA A 1 187 ? -26.267 -8.708 22.050 1.00 90.25 187 ALA A C 1
ATOM 1431 O O . ALA A 1 187 ? -27.399 -8.858 22.513 1.00 90.25 187 ALA A O 1
ATOM 1432 N N . ALA A 1 188 ? -25.538 -7.612 22.284 1.00 87.81 188 ALA A N 1
ATOM 1433 C CA . ALA A 1 188 ? -26.005 -6.503 23.113 1.00 87.81 188 ALA A CA 1
ATOM 1434 C C . ALA A 1 188 ? -27.285 -5.860 22.549 1.00 87.81 188 ALA A C 1
ATOM 1436 O O . ALA A 1 188 ? -28.231 -5.603 23.292 1.00 87.81 188 ALA A O 1
ATOM 1437 N N . ALA A 1 189 ? -27.358 -5.657 21.229 1.00 87.06 189 ALA A N 1
ATOM 1438 C CA . ALA A 1 189 ? -28.550 -5.113 20.582 1.00 87.06 189 ALA A CA 1
ATOM 1439 C C . ALA A 1 189 ? -29.770 -6.044 20.697 1.00 87.06 189 ALA A C 1
ATOM 1441 O O . ALA A 1 189 ? -30.884 -5.560 20.883 1.00 87.06 189 ALA A O 1
ATOM 1442 N N . ARG A 1 190 ? -29.577 -7.368 20.606 1.00 86.50 190 ARG A N 1
ATOM 1443 C CA . ARG A 1 190 ? -30.649 -8.361 20.796 1.00 86.50 190 ARG A CA 1
ATOM 1444 C C . ARG A 1 190 ? -31.135 -8.406 22.240 1.00 86.50 190 ARG A C 1
ATOM 1446 O O . ARG A 1 190 ? -32.337 -8.480 22.455 1.00 86.50 190 ARG A O 1
ATOM 1453 N N . ALA A 1 191 ? -30.228 -8.324 23.212 1.00 84.62 191 ALA A N 1
ATOM 1454 C CA . ALA A 1 191 ? -30.587 -8.288 24.630 1.00 84.62 191 ALA A CA 1
ATOM 1455 C C . ALA A 1 191 ? -31.402 -7.036 25.001 1.00 84.62 191 ALA A C 1
ATOM 1457 O O . ALA A 1 191 ? -32.243 -7.085 25.891 1.00 84.62 191 ALA A O 1
ATOM 1458 N N . GLN A 1 192 ? -31.172 -5.924 24.300 1.00 77.44 192 GLN A N 1
ATOM 1459 C CA . GLN A 1 192 ? -31.910 -4.670 24.480 1.00 77.44 192 GLN A CA 1
ATOM 1460 C C . GLN A 1 192 ? -33.189 -4.585 23.629 1.00 77.44 192 GLN A C 1
ATOM 1462 O O . GLN A 1 192 ? -33.928 -3.605 23.736 1.00 77.44 192 GLN A O 1
ATOM 1467 N N . ALA A 1 193 ? -33.460 -5.569 22.764 1.00 75.38 193 ALA A N 1
ATOM 1468 C CA . ALA A 1 193 ? -34.652 -5.559 21.930 1.00 75.38 193 ALA A CA 1
ATOM 1469 C C . ALA A 1 193 ? -35.896 -5.878 22.784 1.00 75.38 193 ALA A C 1
ATOM 1471 O O . ALA A 1 193 ? -35.895 -6.874 23.511 1.00 75.38 193 ALA A O 1
ATOM 1472 N N . PRO A 1 194 ? -36.970 -5.069 22.705 1.00 71.19 194 PRO A N 1
ATOM 1473 C CA . PRO A 1 194 ? -38.217 -5.391 23.383 1.00 71.19 194 PRO A CA 1
ATOM 1474 C C . PRO A 1 194 ? -38.761 -6.735 22.871 1.00 71.19 194 PRO A C 1
ATOM 1476 O O . PRO A 1 194 ? -38.580 -7.049 21.688 1.00 71.19 194 PRO A O 1
ATOM 1479 N N . PRO A 1 195 ? -39.421 -7.534 23.733 1.00 67.38 195 PRO A N 1
ATOM 1480 C CA . PRO A 1 195 ? -39.968 -8.821 23.329 1.00 67.38 195 PRO A CA 1
ATOM 1481 C C . PRO A 1 195 ? -40.897 -8.642 22.119 1.00 67.38 195 PRO A C 1
ATOM 1483 O O . PRO A 1 195 ? -41.615 -7.636 22.046 1.00 67.38 195 PRO A O 1
ATOM 1486 N N . PRO A 1 196 ? -40.880 -9.584 21.156 1.00 66.19 196 PRO A N 1
ATOM 1487 C CA . PRO A 1 196 ? -41.700 -9.482 19.957 1.00 66.19 196 PRO A CA 1
ATOM 1488 C C . PRO A 1 196 ? -43.165 -9.303 20.352 1.00 66.19 196 PRO A C 1
ATOM 1490 O O . PRO A 1 196 ? -43.653 -9.941 21.291 1.00 66.19 196 PRO A O 1
ATOM 1493 N N . LYS A 1 197 ? -43.873 -8.408 19.655 1.00 71.50 197 LYS A N 1
ATOM 1494 C CA . LYS A 1 197 ? -45.286 -8.146 19.949 1.00 71.50 197 LYS A CA 1
ATOM 1495 C C . LYS A 1 197 ? -46.070 -9.466 19.832 1.00 71.50 197 LYS A C 1
ATOM 1497 O O . LYS A 1 197 ? -45.826 -10.222 18.890 1.00 71.50 197 LYS A O 1
ATOM 1502 N N . PRO A 1 198 ? -47.048 -9.747 20.717 1.00 66.25 198 PRO A N 1
ATOM 1503 C CA . PRO A 1 198 ? -47.804 -11.007 20.709 1.00 66.25 198 PRO A CA 1
ATOM 1504 C C . PRO A 1 198 ? -48.468 -11.358 19.364 1.00 66.25 198 PRO A C 1
ATOM 1506 O O . PRO A 1 198 ? -48.746 -12.526 19.101 1.00 66.25 198 PRO A O 1
ATOM 1509 N N . SER A 1 199 ? -48.706 -10.362 18.503 1.00 61.59 199 SER A N 1
ATOM 1510 C CA . SER A 1 199 ? -49.245 -10.523 17.148 1.00 61.59 199 SER A CA 1
ATOM 1511 C C . SER A 1 199 ? -48.273 -11.176 16.157 1.00 61.59 199 SER A C 1
ATOM 1513 O O . SER A 1 199 ? -48.720 -11.772 15.185 1.00 61.59 199 SER A O 1
ATOM 1515 N N . GLU A 1 200 ? -46.962 -11.097 16.393 1.00 56.62 200 GLU A N 1
ATOM 1516 C CA . GLU A 1 200 ? -45.929 -11.699 15.535 1.00 56.62 200 GLU A CA 1
ATOM 1517 C C . GLU A 1 200 ? -45.577 -13.129 15.980 1.00 56.62 200 GLU A C 1
ATOM 1519 O O . GLU A 1 200 ? -45.171 -13.954 15.165 1.00 56.62 200 GLU A O 1
ATOM 1524 N N . ALA A 1 201 ? -45.827 -13.475 17.249 1.00 56.00 201 ALA A N 1
ATOM 1525 C CA . ALA A 1 201 ? -45.587 -14.813 17.796 1.00 56.00 201 ALA A CA 1
ATOM 1526 C C . ALA A 1 201 ? -46.582 -15.886 17.297 1.00 56.00 201 ALA A C 1
ATOM 1528 O O . ALA A 1 201 ? -46.314 -17.078 17.431 1.00 56.00 201 ALA A O 1
ATOM 1529 N N . LYS A 1 202 ? -47.722 -15.484 16.714 1.00 54.25 202 LYS A N 1
ATOM 1530 C CA . LYS A 1 202 ? -48.780 -16.391 16.223 1.00 54.25 202 LYS A CA 1
ATOM 1531 C C . LYS A 1 202 ? -48.846 -16.545 14.695 1.00 54.25 202 LYS A C 1
ATOM 1533 O O . LYS A 1 202 ? -49.723 -17.249 14.210 1.00 54.25 202 LYS A O 1
ATOM 1538 N N . GLY A 1 203 ? -47.936 -15.933 13.931 1.00 54.41 203 GLY A N 1
ATOM 1539 C CA . GLY A 1 203 ? -47.932 -16.025 12.459 1.00 54.41 203 GLY A CA 1
ATOM 1540 C C . GLY A 1 203 ? -47.202 -17.243 11.872 1.00 54.41 203 GLY A C 1
ATOM 1541 O O . GLY A 1 203 ? -47.283 -17.484 10.672 1.00 54.41 203 GLY A O 1
ATOM 1542 N N . GLY A 1 204 ? -46.473 -18.013 12.688 1.00 59.72 204 GLY A N 1
ATOM 1543 C CA . GLY A 1 204 ? -45.681 -19.162 12.241 1.00 59.72 204 GLY A CA 1
ATOM 1544 C C . GLY A 1 204 ? -46.281 -20.500 12.673 1.00 59.72 204 GLY A C 1
ATOM 1545 O O . GLY A 1 204 ? -46.073 -20.903 13.814 1.00 59.72 204 GLY A O 1
ATOM 1546 N N . LYS A 1 205 ? -46.904 -21.208 11.716 1.00 53.84 205 LYS A N 1
ATOM 1547 C CA . LYS A 1 205 ? -47.655 -22.491 11.788 1.00 53.84 205 LYS A CA 1
ATOM 1548 C C . LYS A 1 205 ? -49.138 -22.291 12.119 1.00 53.84 205 LYS A C 1
ATOM 1550 O O . LYS A 1 205 ? -49.452 -21.734 13.158 1.00 53.84 205 LYS A O 1
ATOM 1555 N N . ARG A 1 206 ? -50.108 -22.790 11.349 1.00 41.41 206 ARG A N 1
ATOM 1556 C CA . ARG A 1 206 ? -50.205 -23.813 10.270 1.00 41.41 206 ARG A CA 1
ATOM 1557 C C . ARG A 1 206 ? -51.665 -23.746 9.726 1.00 41.41 206 ARG A C 1
ATOM 1559 O O . ARG A 1 206 ? -52.438 -23.007 10.341 1.00 41.41 206 ARG A O 1
ATOM 1566 N N . PRO A 1 207 ? -52.116 -24.508 8.705 1.00 55.22 207 PRO A N 1
ATOM 1567 C CA . PRO A 1 207 ? -51.503 -25.649 8.015 1.00 55.22 207 PRO A CA 1
ATOM 1568 C C . PRO A 1 207 ? -50.768 -25.299 6.722 1.00 55.22 207 PRO A C 1
ATOM 1570 O O . PRO A 1 207 ? -51.219 -24.388 5.999 1.00 55.22 207 PRO A O 1
#

Radius of gyration: 30.97 Å; chains: 1; bounding box: 83×46×84 Å

pLDDT: mean 86.72, std 13.53, range [33.25, 98.25]